Protein AF-A0A1Q6NJB2-F1 (afdb_monomer_lite)

Foldseek 3Di:
DAQLVQLVVLCVVLVHDLCQLCVQLVHHSVVNVCSNVVVDDDDPVSLVSSCRSSVWDWDADPLGGIHTAHDDPPDDDPVCPVRVVSRCVRVVVRVVVSLCVVLVQALLNLLVVLCVVVVHDLVRLCVQLVHDSVVNVCSNVVVDHDALSSLVSSCVSSVHQVCSSHGCVVVVLLVDDWDDDPQWTDSPPPPDDLPAAPVSVLVSGDPVSVVSSQVNVCVVVVFRFPDWDDDPDRHGTIGTDGPPPPDPDPVNVVVVVVVVVCVVDDPVRVVVVVVVVVVLVVDLCSDPPRPNDDDPPPDDDDDDDDDDDDDDD

Secondary structure (DSSP, 8-state):
--HHHHHHHHHHHTT--HHHHHHHHT--HHHHHHHHTTS----HHHHHHHHHHHT-EEEE-TT--EEEE----SS--GGGHHHHHHHHHHHHHHHHHHHHHHHT--HHHHHHHHHHHTT--HHHHHHHHT--HHHHHHHHTTSSPPPHHHHHHHHHHHT--HHHHS-HHHHHHHTS-EEEETTEEEES---S-TTS-HHHHHHHS-HHHHHHHHHHHHHHHTS---EEEE-SSTTPPEEEE-TT-S---HHHHHHHHHHHHHTTS-HHHHHHHHHHHHHHTTSGGGSTTSPP---------------------

pLDDT: mean 70.16, std 19.47, range [31.7, 96.75]

Radius of gyration: 33.19 Å; chains: 1; bounding box: 71×90×97 Å

Structure (mmCIF, N/CA/C/O backbone):
data_AF-A0A1Q6NJB2-F1
#
_entry.id   AF-A0A1Q6NJB2-F1
#
loop_
_atom_site.group_PDB
_atom_site.id
_atom_site.type_symbol
_atom_site.label_atom_id
_atom_site.label_alt_id
_atom_site.label_comp_id
_atom_site.label_asym_id
_atom_site.label_entity_id
_atom_site.label_seq_id
_atom_site.pdbx_PDB_ins_code
_atom_site.Cartn_x
_atom_site.Cartn_y
_atom_site.Cartn_z
_atom_site.occupancy
_atom_site.B_iso_or_equiv
_atom_site.auth_seq_id
_atom_site.auth_comp_id
_atom_site.auth_asym_id
_atom_site.auth_atom_id
_atom_site.pdbx_PDB_model_num
ATOM 1 N N . MET A 1 1 ? 5.913 2.250 -7.478 1.00 58.69 1 MET A N 1
ATOM 2 C CA . MET A 1 1 ? 5.795 1.919 -8.925 1.00 58.69 1 MET A CA 1
ATOM 3 C C . MET A 1 1 ? 4.996 0.623 -9.081 1.00 58.69 1 MET A C 1
ATOM 5 O O . MET A 1 1 ? 4.951 -0.165 -8.141 1.00 58.69 1 MET A O 1
ATOM 9 N N . SER A 1 2 ? 4.273 0.436 -10.184 1.00 82.69 2 SER A N 1
ATOM 10 C CA . SER A 1 2 ? 3.360 -0.708 -10.377 1.00 82.69 2 SER A CA 1
ATOM 11 C C . SER A 1 2 ? 3.900 -1.706 -11.410 1.00 82.69 2 SER A C 1
ATOM 13 O O . SER A 1 2 ? 4.914 -1.443 -12.056 1.00 82.69 2 SER A O 1
ATOM 15 N N . PHE A 1 3 ? 3.215 -2.837 -11.623 1.00 86.94 3 PHE A N 1
ATOM 16 C CA . PHE A 1 3 ? 3.545 -3.770 -12.710 1.00 86.94 3 PHE A CA 1
ATOM 17 C C . PHE A 1 3 ? 3.719 -3.073 -14.074 1.00 86.94 3 PHE A C 1
ATOM 19 O O . PHE A 1 3 ? 4.570 -3.465 -14.873 1.00 86.94 3 PHE A O 1
ATOM 26 N N . SER A 1 4 ? 2.959 -2.002 -14.321 1.00 90.25 4 SER A N 1
ATOM 27 C CA . SER A 1 4 ? 3.073 -1.182 -15.529 1.00 90.25 4 SER A CA 1
ATOM 28 C C . SER A 1 4 ? 4.481 -0.631 -15.755 1.00 90.25 4 SER A C 1
ATOM 30 O O . SER A 1 4 ? 4.962 -0.578 -16.888 1.00 90.25 4 SER A O 1
ATOM 32 N N . ASP A 1 5 ? 5.142 -0.228 -14.670 1.00 85.62 5 ASP A N 1
ATOM 33 C CA . ASP A 1 5 ? 6.468 0.373 -14.696 1.00 85.62 5 ASP A CA 1
ATOM 34 C C . ASP A 1 5 ? 7.532 -0.708 -14.884 1.00 85.62 5 ASP A C 1
ATOM 36 O O . ASP A 1 5 ? 8.410 -0.546 -15.730 1.00 85.62 5 ASP A O 1
ATOM 40 N N . ARG A 1 6 ? 7.380 -1.850 -14.195 1.00 91.00 6 ARG A N 1
ATOM 41 C CA . ARG A 1 6 ? 8.235 -3.040 -14.344 1.00 91.00 6 ARG A CA 1
ATOM 42 C C . ARG A 1 6 ? 8.264 -3.547 -15.784 1.00 91.00 6 ARG A C 1
ATOM 44 O O . ARG A 1 6 ? 9.332 -3.712 -16.371 1.00 91.00 6 ARG A O 1
ATOM 51 N N . LEU A 1 7 ? 7.091 -3.697 -16.403 1.00 93.12 7 LEU A N 1
ATOM 52 C CA . LEU A 1 7 ? 6.982 -4.106 -17.804 1.00 93.12 7 LEU A CA 1
ATOM 53 C C . LEU A 1 7 ? 7.645 -3.095 -18.751 1.00 93.12 7 LEU A C 1
ATOM 55 O O . LEU A 1 7 ? 8.376 -3.482 -19.663 1.00 93.12 7 LEU A O 1
ATOM 59 N N . ARG A 1 8 ? 7.421 -1.795 -18.527 1.00 91.50 8 ARG A N 1
ATOM 60 C CA . ARG A 1 8 ? 8.017 -0.731 -19.345 1.00 91.50 8 ARG A CA 1
ATOM 61 C C . ARG A 1 8 ? 9.543 -0.707 -19.220 1.00 91.50 8 ARG A C 1
ATOM 63 O O . ARG A 1 8 ? 10.221 -0.522 -20.230 1.00 91.50 8 ARG A O 1
ATOM 70 N N . GLN A 1 9 ? 10.075 -0.875 -18.010 1.00 87.50 9 GLN A N 1
ATOM 71 C CA . GLN A 1 9 ? 11.513 -0.954 -17.746 1.00 87.50 9 GLN A CA 1
ATOM 72 C C . GLN A 1 9 ? 12.128 -2.169 -18.442 1.00 87.50 9 GLN A C 1
ATOM 74 O O . GLN A 1 9 ? 13.061 -2.004 -19.224 1.00 87.50 9 GLN A O 1
ATOM 79 N N . ALA A 1 10 ? 11.552 -3.360 -18.247 1.00 90.50 10 ALA A N 1
ATOM 80 C CA . ALA A 1 10 ? 12.004 -4.588 -18.893 1.00 90.50 10 ALA A CA 1
ATOM 81 C C . ALA A 1 10 ? 12.005 -4.463 -20.426 1.00 90.50 10 ALA A C 1
ATOM 83 O O . ALA A 1 10 ? 12.988 -4.805 -21.080 1.00 90.50 10 ALA A O 1
ATOM 84 N N . ARG A 1 11 ? 10.946 -3.885 -21.011 1.00 94.94 11 ARG A N 1
ATOM 85 C CA . ARG A 1 11 ? 10.866 -3.636 -22.457 1.00 94.94 11 ARG A CA 1
ATOM 86 C C . ARG A 1 11 ? 11.973 -2.704 -22.948 1.00 94.94 11 ARG A C 1
ATOM 88 O O . ARG A 1 11 ? 12.627 -3.008 -23.943 1.00 94.94 11 ARG A O 1
ATOM 95 N N . LYS A 1 12 ? 12.163 -1.563 -22.277 1.00 91.50 12 LYS A N 1
ATOM 96 C CA . LYS A 1 12 ? 13.191 -0.580 -22.648 1.00 91.50 12 LYS A CA 1
ATOM 97 C C . LYS A 1 12 ? 14.598 -1.155 -22.513 1.00 91.50 12 LYS A C 1
ATOM 99 O O . LYS A 1 12 ? 15.424 -0.884 -23.375 1.00 91.50 12 LYS A O 1
ATOM 104 N N . ARG A 1 13 ? 14.844 -1.975 -21.487 1.00 86.88 13 ARG A N 1
ATOM 105 C CA . ARG A 1 13 ? 16.119 -2.676 -21.289 1.00 86.88 13 ARG A CA 1
ATOM 106 C C . ARG A 1 13 ? 16.451 -3.598 -22.461 1.00 86.88 13 ARG A C 1
ATOM 108 O O . ARG A 1 13 ? 17.591 -3.637 -22.896 1.00 86.88 13 ARG A O 1
ATOM 115 N N . GLN A 1 14 ? 15.445 -4.276 -23.010 1.00 88.06 14 GLN A N 1
ATOM 116 C CA . GLN A 1 14 ? 15.588 -5.124 -24.199 1.00 88.06 14 GLN A CA 1
ATOM 117 C C . GLN A 1 14 ? 15.590 -4.335 -25.522 1.00 88.06 14 GLN A C 1
ATOM 119 O O . GLN A 1 14 ? 15.572 -4.934 -26.595 1.00 88.06 14 GLN A O 1
ATOM 124 N N . GLY A 1 15 ? 15.551 -2.997 -25.473 1.00 90.75 15 GLY A N 1
ATOM 125 C CA . GLY A 1 15 ? 15.543 -2.139 -26.660 1.00 90.75 15 GLY A CA 1
ATOM 126 C C . GLY A 1 15 ? 14.277 -2.238 -27.518 1.00 90.75 15 GLY A C 1
ATOM 127 O O . GLY A 1 15 ? 14.286 -1.788 -28.657 1.00 90.75 15 GLY A O 1
ATOM 128 N N . LEU A 1 16 ? 13.188 -2.816 -27.002 1.00 92.69 16 LEU A N 1
ATOM 129 C CA . LEU A 1 16 ? 11.974 -3.067 -27.782 1.00 92.69 16 LEU A CA 1
ATOM 130 C C . LEU A 1 16 ? 11.017 -1.872 -27.755 1.00 92.69 16 LEU A C 1
ATOM 132 O O . LEU A 1 16 ? 10.797 -1.231 -26.724 1.00 92.69 16 LEU A O 1
ATOM 136 N N . THR A 1 17 ? 10.340 -1.623 -28.867 1.00 96.56 17 THR A N 1
ATOM 137 C CA . THR A 1 17 ? 9.147 -0.772 -28.942 1.00 96.56 17 THR A CA 1
ATOM 138 C C . THR A 1 17 ? 7.909 -1.511 -28.416 1.00 96.56 17 THR A C 1
ATOM 140 O O . THR A 1 17 ? 7.886 -2.737 -28.288 1.00 96.56 17 THR A O 1
ATOM 143 N N . GLN A 1 18 ? 6.840 -0.773 -28.090 1.00 95.44 18 GLN A N 1
ATOM 144 C CA . GLN A 1 18 ? 5.565 -1.388 -27.679 1.00 95.44 18 GLN A CA 1
ATOM 145 C C . GLN A 1 18 ? 4.972 -2.265 -28.791 1.00 95.44 18 GLN A C 1
ATOM 147 O O . GLN A 1 18 ? 4.321 -3.270 -28.507 1.00 95.44 18 GLN A O 1
ATOM 152 N N . GLU A 1 19 ? 5.214 -1.894 -30.051 1.00 95.25 19 GLU A N 1
ATOM 153 C CA . GLU A 1 19 ? 4.779 -2.665 -31.209 1.00 95.25 19 GLU A CA 1
ATOM 154 C C . GLU A 1 19 ? 5.525 -3.992 -31.331 1.00 95.25 19 GLU A C 1
ATOM 156 O O . GLU A 1 19 ? 4.898 -5.040 -31.485 1.00 95.25 19 GLU A O 1
ATOM 161 N N . GLU A 1 20 ? 6.848 -3.964 -31.199 1.00 94.38 20 GLU A N 1
ATOM 162 C CA . GLU A 1 20 ? 7.678 -5.168 -31.253 1.00 94.38 20 GLU A CA 1
ATOM 163 C C . GLU A 1 20 ? 7.381 -6.118 -30.095 1.00 94.38 20 GLU A C 1
ATOM 165 O O . GLU A 1 20 ? 7.267 -7.323 -30.316 1.00 94.38 20 GLU A O 1
ATOM 170 N N . LEU A 1 21 ? 7.188 -5.596 -28.878 1.00 95.75 21 LEU A N 1
ATOM 171 C CA . LEU A 1 21 ? 6.783 -6.422 -27.740 1.00 95.75 21 LEU A CA 1
ATOM 172 C C . LEU A 1 21 ? 5.408 -7.062 -27.975 1.00 95.75 21 LEU A C 1
ATOM 174 O O . LEU A 1 21 ? 5.224 -8.242 -27.672 1.00 95.75 21 LEU A O 1
ATOM 178 N N . GLY A 1 22 ? 4.455 -6.318 -28.544 1.00 96.12 22 GLY A N 1
ATOM 179 C CA . GLY A 1 22 ? 3.147 -6.852 -28.927 1.00 96.12 22 GLY A CA 1
ATOM 180 C C . GLY A 1 22 ? 3.284 -8.012 -29.913 1.00 96.12 22 GLY A C 1
ATOM 181 O O . GLY A 1 22 ? 2.838 -9.123 -29.627 1.00 96.12 22 GLY A O 1
ATOM 182 N N . LYS A 1 23 ? 4.005 -7.794 -31.020 1.00 95.19 23 LYS A N 1
ATOM 183 C CA . LYS A 1 23 ? 4.268 -8.826 -32.037 1.00 95.19 23 LYS A CA 1
ATOM 184 C C . LYS A 1 23 ? 4.932 -10.071 -31.436 1.00 95.19 23 LYS A C 1
ATOM 186 O O . LYS A 1 23 ? 4.445 -11.174 -31.662 1.00 95.19 23 LYS A O 1
ATOM 191 N N . LYS A 1 24 ? 5.988 -9.907 -30.628 1.00 94.38 24 LYS A N 1
ATOM 192 C CA . LYS A 1 24 ? 6.723 -11.025 -30.004 1.00 94.38 24 LYS A CA 1
ATOM 193 C C . LYS A 1 24 ? 5.901 -11.802 -28.970 1.00 94.38 24 LYS A C 1
ATOM 195 O O . LYS A 1 24 ? 6.070 -13.008 -28.848 1.00 94.38 24 LYS A O 1
ATOM 200 N N . SER A 1 25 ? 5.016 -11.133 -28.232 1.00 94.00 25 SER A N 1
ATOM 201 C CA . SER A 1 25 ? 4.171 -11.769 -27.205 1.00 94.00 25 SER A CA 1
ATOM 202 C C . SER A 1 25 ? 2.841 -12.315 -27.742 1.00 94.00 25 SER A C 1
ATOM 204 O O . SER A 1 25 ? 2.084 -12.940 -26.993 1.00 94.00 25 SER A O 1
ATOM 206 N N . GLY A 1 26 ? 2.533 -12.089 -29.026 1.00 93.12 26 GLY A N 1
ATOM 207 C CA . GLY A 1 26 ? 1.239 -12.428 -29.622 1.00 93.12 26 GLY A CA 1
ATOM 208 C C . GLY A 1 26 ? 0.088 -11.566 -29.088 1.00 93.12 26 GLY A C 1
ATOM 209 O O . GLY A 1 26 ? -1.048 -12.031 -29.005 1.00 93.12 26 GLY A O 1
ATOM 210 N N . LEU A 1 27 ? 0.381 -10.329 -28.676 1.00 93.62 27 LEU A N 1
ATOM 211 C CA . LEU A 1 27 ? -0.573 -9.360 -28.136 1.00 93.62 27 LEU A CA 1
ATOM 212 C C . LEU A 1 27 ? -0.671 -8.128 -29.042 1.00 93.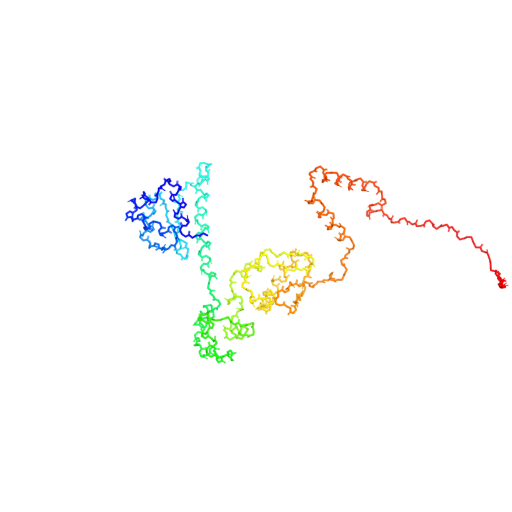62 27 LEU A C 1
ATOM 214 O O . LEU A 1 27 ? 0.265 -7.769 -29.752 1.00 93.62 27 LEU A O 1
ATOM 218 N N . SER A 1 28 ? -1.805 -7.426 -28.995 1.00 95.81 28 SER A N 1
ATOM 219 C CA . SER A 1 28 ? -1.923 -6.157 -29.719 1.00 95.81 28 SER A CA 1
ATOM 220 C C . SER A 1 28 ? -1.056 -5.067 -29.075 1.00 95.81 28 SER A C 1
ATOM 222 O O . SER A 1 28 ? -0.873 -5.036 -27.854 1.00 95.81 28 SER A O 1
ATOM 224 N N . THR A 1 29 ? -0.574 -4.122 -29.881 1.00 95.50 29 THR A N 1
ATOM 225 C CA . THR A 1 29 ? 0.157 -2.933 -29.407 1.00 95.50 29 THR A CA 1
ATOM 226 C C . THR A 1 29 ? -0.661 -2.140 -28.382 1.00 95.50 29 THR A C 1
ATOM 228 O O . THR A 1 29 ? -0.148 -1.722 -27.344 1.00 95.50 29 THR A O 1
ATOM 231 N N . TYR A 1 30 ? -1.969 -2.030 -28.624 1.00 94.06 30 TYR A N 1
ATOM 232 C CA . TYR A 1 30 ? -2.937 -1.411 -27.724 1.00 94.06 30 TYR A CA 1
ATOM 233 C C . TYR A 1 30 ? -3.011 -2.126 -26.365 1.00 94.06 30 TYR A C 1
ATOM 235 O O . TYR A 1 30 ? -3.072 -1.487 -25.314 1.00 94.06 30 TYR A O 1
ATOM 243 N N . THR A 1 31 ? -2.951 -3.459 -26.357 1.00 93.88 31 THR A N 1
ATOM 244 C CA . THR A 1 31 ? -2.911 -4.258 -25.125 1.00 93.88 31 THR A CA 1
ATOM 245 C C . THR A 1 31 ? -1.652 -3.957 -24.308 1.00 93.88 31 THR A C 1
ATOM 247 O O . THR A 1 31 ? -1.765 -3.711 -23.107 1.00 93.88 31 THR A O 1
ATOM 250 N N . ILE A 1 32 ? -0.479 -3.909 -24.952 1.00 96.44 32 ILE A N 1
ATOM 251 C CA . ILE A 1 32 ? 0.794 -3.551 -24.300 1.00 96.44 32 ILE A CA 1
ATOM 252 C C . ILE A 1 32 ? 0.725 -2.149 -23.689 1.00 96.44 32 ILE A C 1
ATOM 254 O O . ILE A 1 32 ? 1.079 -1.966 -22.526 1.00 96.44 32 ILE A O 1
ATOM 258 N N . GLN A 1 33 ? 0.191 -1.173 -24.426 1.00 92.81 33 GLN A N 1
ATOM 259 C CA . GLN A 1 33 ? -0.013 0.187 -23.921 1.00 92.81 33 GLN A CA 1
ATOM 260 C C . GLN A 1 33 ? -0.878 0.210 -22.664 1.00 92.81 33 GLN A C 1
ATOM 262 O O . GLN A 1 33 ? -0.510 0.833 -21.672 1.00 92.81 33 GLN A O 1
ATOM 267 N N . ARG A 1 34 ? -2.012 -0.501 -22.660 1.00 94.75 34 ARG A N 1
ATOM 268 C CA . ARG A 1 34 ? -2.887 -0.536 -21.480 1.00 94.75 34 ARG A CA 1
ATOM 269 C C . ARG A 1 34 ? -2.215 -1.169 -20.264 1.00 94.75 34 ARG A C 1
ATOM 271 O O . ARG A 1 34 ? -2.468 -0.696 -19.157 1.00 94.75 34 ARG A O 1
ATOM 278 N N . TYR A 1 35 ? -1.363 -2.178 -20.455 1.00 93.88 35 TYR A N 1
ATOM 279 C CA . TYR A 1 35 ? -0.533 -2.718 -19.376 1.00 93.88 35 TYR A CA 1
ATOM 280 C C . TYR A 1 35 ? 0.471 -1.677 -18.868 1.00 93.88 35 TYR A C 1
ATOM 282 O O . TYR A 1 35 ? 0.518 -1.411 -17.672 1.00 93.88 35 TYR A O 1
ATOM 290 N N . GLU A 1 36 ? 1.210 -1.014 -19.760 1.00 90.88 36 GLU A N 1
ATOM 291 C CA . GLU A 1 36 ? 2.192 0.016 -19.385 1.00 90.88 36 GLU A CA 1
ATOM 292 C C . GLU A 1 36 ? 1.571 1.297 -18.815 1.00 90.88 36 GLU A C 1
ATOM 294 O O . GLU A 1 36 ? 2.272 2.067 -18.164 1.00 90.88 36 GLU A O 1
ATOM 299 N N . TYR A 1 37 ? 0.281 1.548 -19.034 1.00 89.12 37 TYR A N 1
ATOM 300 C CA . TYR A 1 37 ? -0.469 2.631 -18.387 1.00 89.12 37 TYR A CA 1
ATOM 301 C C . TYR A 1 37 ? -1.158 2.201 -17.084 1.00 89.12 37 TYR A C 1
ATOM 303 O O . TYR A 1 37 ? -1.853 3.014 -16.474 1.00 89.12 37 TYR A O 1
ATOM 311 N N . GLY A 1 38 ? -1.032 0.933 -16.677 1.00 86.00 38 GLY A N 1
ATOM 312 C CA . GLY A 1 38 ? -1.697 0.398 -15.484 1.00 86.00 38 GLY A CA 1
ATOM 313 C C . GLY A 1 38 ? -3.226 0.345 -15.602 1.00 86.00 38 GLY A C 1
ATOM 314 O O . GLY A 1 38 ? -3.930 0.315 -14.599 1.00 86.00 38 GLY A O 1
ATOM 315 N N . LYS A 1 39 ? -3.769 0.370 -16.828 1.00 86.38 39 LYS A N 1
ATOM 316 C CA . LYS A 1 39 ? -5.218 0.279 -17.102 1.00 86.38 39 LYS A CA 1
ATOM 317 C C . LYS A 1 39 ? -5.708 -1.164 -17.222 1.00 86.38 39 LYS A C 1
ATOM 319 O O . LYS A 1 39 ? -6.910 -1.392 -17.343 1.00 86.38 39 LYS A O 1
ATOM 324 N N . LEU A 1 40 ? -4.791 -2.126 -17.249 1.00 86.25 40 LEU A N 1
ATOM 325 C CA . LEU A 1 40 ? -5.073 -3.549 -17.361 1.00 86.25 40 LEU A CA 1
ATOM 326 C C . LEU A 1 40 ? -4.054 -4.327 -16.521 1.00 86.25 40 LEU A C 1
ATOM 328 O O . LEU A 1 40 ? -2.895 -3.926 -16.467 1.00 86.25 40 LEU A O 1
ATOM 332 N N . ASN A 1 41 ? -4.474 -5.450 -15.933 1.00 85.25 41 ASN A N 1
ATOM 333 C CA . ASN A 1 41 ? -3.595 -6.381 -15.219 1.00 85.25 41 ASN A CA 1
ATOM 334 C C . ASN A 1 41 ? -3.536 -7.720 -15.975 1.00 85.25 41 ASN A C 1
ATOM 336 O O . ASN A 1 41 ? -4.590 -8.239 -16.363 1.00 85.25 41 ASN A O 1
ATOM 340 N N . PRO A 1 42 ? -2.342 -8.263 -16.270 1.00 89.50 42 PRO A N 1
ATOM 341 C CA . PRO A 1 42 ? -2.217 -9.503 -17.032 1.00 89.50 42 PRO A CA 1
ATOM 342 C C . PRO A 1 42 ? -2.554 -10.731 -16.182 1.00 89.50 42 PRO A C 1
ATOM 344 O O . PRO A 1 42 ? -2.329 -10.758 -14.975 1.00 89.50 42 PRO A O 1
ATOM 347 N N . LYS A 1 43 ? -3.056 -11.785 -16.834 1.00 91.00 43 LYS A N 1
ATOM 348 C CA . LYS A 1 43 ? -3.179 -13.117 -16.219 1.00 91.00 43 LYS A CA 1
ATOM 349 C C . LYS A 1 43 ? -1.816 -13.814 -16.196 1.00 91.00 43 LYS A C 1
ATOM 351 O O . LYS A 1 43 ? -0.928 -13.436 -16.957 1.00 91.00 43 LYS A O 1
ATOM 356 N N . LYS A 1 44 ? -1.676 -14.875 -15.392 1.00 90.38 44 LYS A N 1
ATOM 357 C CA . LYS A 1 44 ? -0.426 -15.652 -15.279 1.00 90.38 44 LYS A CA 1
ATOM 358 C C . LYS A 1 44 ? 0.122 -16.100 -16.641 1.00 90.38 44 LYS A C 1
ATOM 360 O O . LYS A 1 44 ? 1.269 -15.807 -16.956 1.00 90.38 44 LYS A O 1
ATOM 365 N N . ASP A 1 45 ? -0.730 -16.662 -17.497 1.00 92.38 45 ASP A N 1
ATOM 366 C CA . ASP A 1 45 ? -0.335 -17.096 -18.847 1.00 92.38 45 ASP A CA 1
ATOM 367 C C . ASP A 1 45 ? 0.145 -15.933 -19.727 1.00 92.38 45 ASP A C 1
ATOM 369 O O . ASP A 1 45 ? 1.027 -16.085 -20.568 1.00 92.38 45 ASP A O 1
ATOM 373 N N . THR A 1 46 ? -0.428 -14.742 -19.540 1.00 93.56 46 THR A N 1
ATOM 374 C CA . THR A 1 46 ? -0.007 -13.535 -20.258 1.00 93.56 46 THR A CA 1
ATOM 375 C C . THR A 1 46 ? 1.352 -13.045 -19.767 1.00 93.56 46 THR A C 1
ATOM 377 O O . THR A 1 46 ? 2.165 -12.631 -20.587 1.00 93.56 46 THR A O 1
ATOM 380 N N . VAL A 1 47 ? 1.625 -13.122 -18.460 1.00 93.56 47 VAL A N 1
ATOM 381 C CA . VAL A 1 47 ? 2.947 -12.795 -17.898 1.00 93.56 47 VAL A CA 1
ATOM 382 C C . VAL A 1 47 ? 4.013 -13.725 -18.475 1.00 93.56 47 VAL A C 1
ATOM 384 O O . VAL A 1 47 ? 5.054 -13.235 -18.900 1.00 93.56 47 VAL A O 1
ATOM 387 N N . ALA A 1 48 ? 3.723 -15.025 -18.594 1.00 92.25 48 ALA A N 1
ATOM 388 C CA . ALA A 1 48 ? 4.631 -15.982 -19.225 1.00 92.25 48 ALA A CA 1
ATOM 389 C C . ALA A 1 48 ? 4.947 -15.597 -20.682 1.00 92.25 48 ALA A C 1
ATOM 391 O O . ALA A 1 48 ? 6.112 -15.507 -21.056 1.00 92.25 48 ALA A O 1
ATOM 392 N N . LYS A 1 49 ? 3.926 -15.259 -21.489 1.00 94.81 49 LYS A N 1
ATOM 393 C CA . LYS A 1 49 ? 4.121 -14.788 -22.877 1.00 94.81 49 LYS A CA 1
ATOM 394 C C . LYS A 1 49 ? 4.976 -13.522 -22.962 1.00 94.81 49 LYS A C 1
ATOM 396 O O . LYS A 1 49 ? 5.798 -13.396 -23.867 1.00 94.81 49 LYS A O 1
ATOM 401 N N . LEU A 1 50 ? 4.779 -12.580 -22.037 1.00 94.62 50 LEU A N 1
ATOM 402 C CA . LEU A 1 50 ? 5.581 -11.358 -21.956 1.00 94.62 50 LEU A CA 1
ATOM 403 C C . LEU A 1 50 ? 7.034 -11.673 -21.584 1.00 94.62 50 LEU A C 1
ATOM 405 O O . LEU A 1 50 ? 7.937 -11.148 -22.225 1.00 94.62 50 LEU A O 1
ATOM 409 N N . ALA A 1 51 ? 7.263 -12.557 -20.612 1.00 93.31 51 ALA A N 1
ATOM 410 C CA . ALA A 1 51 ? 8.600 -12.976 -20.197 1.00 93.31 51 ALA A CA 1
ATOM 411 C C . ALA A 1 51 ? 9.364 -13.661 -21.342 1.00 93.31 51 ALA A C 1
ATOM 413 O O . ALA A 1 51 ? 10.499 -13.288 -21.634 1.00 93.31 51 ALA A O 1
ATOM 414 N N . THR A 1 52 ? 8.705 -14.572 -22.071 1.00 93.19 52 THR A N 1
ATOM 415 C CA . THR A 1 52 ? 9.275 -15.210 -23.268 1.00 93.19 52 THR A CA 1
ATOM 416 C C . THR A 1 52 ? 9.618 -14.181 -24.347 1.00 93.19 52 THR A C 1
ATOM 418 O O . THR A 1 52 ? 10.709 -14.219 -24.907 1.00 93.19 52 THR A O 1
ATOM 421 N N . ALA A 1 53 ? 8.729 -13.219 -24.614 1.00 93.44 53 ALA A N 1
ATOM 422 C CA . ALA A 1 53 ? 8.966 -12.164 -25.603 1.00 93.44 53 ALA A CA 1
ATOM 423 C C . ALA A 1 53 ? 10.118 -11.212 -25.227 1.00 93.44 53 ALA A C 1
ATOM 425 O O . ALA A 1 53 ? 10.774 -10.660 -26.113 1.00 93.44 53 ALA A O 1
ATOM 426 N N . LEU A 1 54 ? 10.344 -11.018 -23.925 1.00 90.94 54 LEU A N 1
ATOM 427 C CA . LEU A 1 54 ? 11.421 -10.204 -23.360 1.00 90.94 54 LEU A CA 1
ATOM 428 C C . LEU A 1 54 ? 12.735 -10.977 -23.190 1.00 90.94 54 LEU A C 1
ATOM 430 O O . LEU A 1 54 ? 13.744 -10.354 -22.881 1.00 90.94 54 LEU A O 1
ATOM 434 N N . ASN A 1 55 ? 12.731 -12.300 -23.384 1.00 89.38 55 ASN A N 1
ATOM 435 C CA . ASN A 1 55 ? 13.850 -13.184 -23.056 1.00 89.38 55 ASN A CA 1
ATOM 436 C C . ASN A 1 55 ? 14.330 -13.014 -21.599 1.00 89.38 55 ASN A C 1
ATOM 438 O O . ASN A 1 55 ? 15.521 -12.880 -21.326 1.00 89.38 55 ASN A O 1
ATOM 442 N N . LEU A 1 56 ? 13.379 -12.965 -20.664 1.00 89.44 56 LEU A N 1
ATOM 443 C CA . LEU A 1 56 ? 13.630 -12.823 -19.230 1.00 89.44 56 LEU A CA 1
ATOM 444 C C . LEU A 1 56 ? 12.997 -13.981 -18.459 1.00 89.44 56 LEU A C 1
ATOM 446 O O . LEU A 1 56 ? 11.966 -14.524 -18.860 1.00 89.44 56 LEU A O 1
ATOM 450 N N . GLY A 1 57 ? 13.589 -14.312 -17.313 1.00 86.00 57 GLY A N 1
ATOM 451 C CA . GLY A 1 57 ? 12.899 -15.065 -16.275 1.00 86.00 57 GLY A CA 1
ATOM 452 C C . GLY A 1 57 ? 11.778 -14.225 -15.660 1.00 86.00 57 GLY A C 1
ATOM 453 O O . GLY A 1 57 ? 11.761 -12.994 -15.766 1.00 86.00 57 GLY A O 1
ATOM 454 N N . TYR A 1 58 ? 10.818 -14.884 -15.022 1.00 90.44 58 TYR A N 1
ATOM 455 C CA . TYR A 1 58 ? 9.767 -14.211 -14.270 1.00 90.44 58 TYR A CA 1
ATOM 456 C C . TYR A 1 58 ? 9.403 -15.014 -13.031 1.00 90.44 58 TYR A C 1
ATOM 458 O O . TYR A 1 58 ? 9.494 -16.240 -13.030 1.00 90.44 58 TYR A O 1
ATOM 466 N N . ASP A 1 59 ? 8.977 -14.312 -11.991 1.00 85.38 59 ASP A N 1
ATOM 467 C CA . ASP A 1 59 ? 8.458 -14.920 -10.771 1.00 85.38 59 ASP A CA 1
ATOM 468 C C . ASP A 1 59 ? 7.409 -13.994 -10.135 1.00 85.38 59 ASP A C 1
ATOM 470 O O . ASP A 1 59 ? 7.099 -12.914 -10.655 1.00 85.38 59 ASP A O 1
ATOM 474 N N . TYR A 1 60 ? 6.824 -14.435 -9.027 1.00 81.75 60 TYR A N 1
ATOM 475 C CA . TYR A 1 60 ? 5.803 -13.724 -8.282 1.00 81.75 60 TYR A CA 1
ATOM 476 C C . TYR A 1 60 ? 6.239 -13.523 -6.840 1.00 81.75 60 TYR A C 1
ATOM 478 O O . TYR A 1 60 ? 6.789 -14.409 -6.189 1.00 81.75 60 TYR A O 1
ATOM 486 N N . THR A 1 61 ? 5.912 -12.361 -6.287 1.00 75.06 61 THR A N 1
ATOM 487 C CA . THR A 1 61 ? 6.008 -12.171 -4.841 1.00 75.06 61 THR A CA 1
ATOM 488 C C . THR A 1 61 ? 5.023 -13.095 -4.116 1.00 75.06 61 THR A C 1
ATOM 490 O O . THR A 1 61 ? 4.064 -13.611 -4.696 1.00 75.06 61 THR A O 1
ATOM 493 N N . LYS A 1 62 ? 5.182 -13.232 -2.794 1.00 71.31 62 LYS A N 1
ATOM 494 C CA . LYS A 1 62 ? 4.233 -13.976 -1.944 1.00 71.31 62 LYS A CA 1
ATOM 495 C C . LYS A 1 62 ? 2.786 -13.469 -2.047 1.00 71.31 62 LYS A C 1
ATOM 497 O O . LYS A 1 62 ? 1.863 -14.227 -1.773 1.00 71.31 62 LYS A O 1
ATOM 502 N N . SER A 1 63 ? 2.585 -12.210 -2.439 1.00 66.75 63 SER A N 1
ATOM 503 C CA . SER A 1 63 ? 1.262 -11.611 -2.653 1.00 66.75 63 SER A CA 1
ATOM 504 C C . SER A 1 63 ? 0.727 -11.786 -4.081 1.00 66.75 63 SER A C 1
ATOM 506 O O . SER A 1 63 ? -0.391 -11.363 -4.359 1.00 66.75 63 SER A O 1
ATOM 508 N N . GLY A 1 64 ? 1.502 -12.387 -4.989 1.00 78.75 64 GLY A N 1
ATOM 509 C CA . GLY A 1 64 ? 1.107 -12.641 -6.374 1.00 78.75 64 GLY A CA 1
ATOM 510 C C . GLY A 1 64 ? 1.462 -11.538 -7.374 1.00 78.75 64 GLY A C 1
ATOM 511 O O . GLY A 1 64 ? 0.970 -11.586 -8.500 1.00 78.75 64 GLY A O 1
ATOM 512 N N . GLU A 1 65 ? 2.310 -10.570 -7.012 1.00 80.81 65 GLU A N 1
ATOM 513 C CA . GLU A 1 65 ? 2.765 -9.520 -7.932 1.00 80.81 65 GLU A CA 1
ATOM 514 C C . GLU A 1 65 ? 3.887 -10.043 -8.846 1.00 80.81 65 GLU A C 1
ATOM 516 O O . GLU A 1 65 ? 4.924 -10.471 -8.335 1.0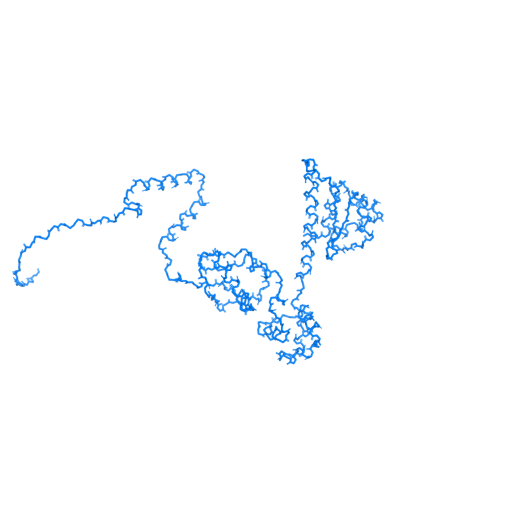0 80.81 65 GLU A O 1
ATOM 521 N N . PRO A 1 66 ? 3.728 -10.003 -10.182 1.00 87.69 66 PRO A N 1
ATOM 522 C CA . PRO A 1 66 ? 4.750 -10.489 -11.105 1.00 87.69 66 PRO A CA 1
ATOM 523 C C . PRO A 1 66 ? 5.923 -9.518 -11.247 1.00 87.69 66 PRO A C 1
ATOM 525 O O . PRO A 1 66 ? 5.727 -8.297 -11.322 1.00 87.69 66 PRO A O 1
ATOM 528 N N . TYR A 1 67 ? 7.129 -10.062 -11.383 1.00 84.62 67 TYR A N 1
ATOM 529 C CA . TYR A 1 67 ? 8.342 -9.332 -11.747 1.00 84.62 67 TYR A CA 1
ATOM 530 C C . TYR A 1 67 ? 9.213 -10.148 -12.710 1.00 84.62 67 TYR A C 1
ATOM 532 O O . TYR A 1 67 ? 9.072 -11.366 -12.808 1.00 84.62 67 TYR A O 1
ATOM 540 N N . PHE A 1 68 ? 10.086 -9.460 -13.446 1.00 86.56 68 PHE A N 1
ATOM 541 C CA . PHE A 1 68 ? 11.007 -10.070 -14.407 1.00 86.56 68 PHE A CA 1
ATOM 542 C C . PHE A 1 68 ? 12.427 -10.078 -13.844 1.00 86.56 68 PHE A C 1
ATOM 544 O O . PHE A 1 68 ? 12.777 -9.194 -13.065 1.00 86.56 68 PHE A O 1
ATOM 551 N N . TYR A 1 69 ? 13.248 -11.039 -14.252 1.00 80.94 69 TYR A N 1
ATOM 552 C CA . TYR A 1 69 ? 14.657 -11.094 -13.872 1.00 80.94 69 TYR A CA 1
ATOM 553 C C . TYR A 1 69 ? 15.528 -11.634 -15.011 1.00 80.94 69 TYR A C 1
ATOM 555 O O . TYR A 1 69 ? 15.087 -12.428 -15.842 1.00 80.94 69 TYR A O 1
ATOM 563 N N . THR A 1 70 ? 16.778 -11.191 -15.058 1.00 79.00 70 THR A N 1
ATOM 564 C CA . THR A 1 70 ? 17.842 -11.787 -15.873 1.00 79.00 70 THR A CA 1
ATOM 565 C C . THR A 1 70 ? 18.563 -12.846 -15.050 1.00 79.00 70 THR A C 1
ATOM 567 O O . THR A 1 70 ? 18.853 -12.605 -13.880 1.00 79.00 70 THR A O 1
ATOM 570 N N . PHE A 1 71 ? 18.864 -14.007 -15.634 1.00 65.56 71 PHE A N 1
ATOM 571 C CA . PHE A 1 71 ? 19.759 -14.967 -14.986 1.00 65.56 71 PHE A CA 1
ATOM 572 C C . PHE A 1 71 ? 21.156 -14.349 -14.906 1.00 65.56 71 PHE A C 1
ATOM 574 O O . PHE A 1 71 ? 21.666 -13.854 -15.909 1.00 65.56 71 PHE A O 1
ATOM 581 N N . VAL A 1 72 ? 21.726 -14.340 -13.707 1.00 55.66 72 VAL A N 1
ATOM 582 C CA . VAL A 1 72 ? 23.084 -13.870 -13.435 1.00 55.66 72 VAL A CA 1
ATOM 583 C C . VAL A 1 72 ? 23.818 -15.062 -12.839 1.00 55.66 72 VAL A C 1
ATOM 585 O O . VAL A 1 72 ? 23.284 -15.699 -11.925 1.00 55.66 72 VAL A O 1
ATOM 588 N N . ASP A 1 73 ? 24.982 -15.414 -13.379 1.00 48.88 73 ASP A N 1
ATOM 589 C CA . ASP A 1 73 ? 25.811 -16.460 -12.779 1.00 48.88 73 ASP A CA 1
ATOM 590 C C . ASP A 1 73 ? 26.253 -16.012 -11.379 1.00 48.88 73 ASP A C 1
ATOM 592 O O . ASP A 1 73 ? 26.496 -14.835 -11.136 1.00 48.88 73 ASP A O 1
ATOM 596 N N . THR A 1 74 ? 26.375 -16.944 -10.431 1.00 52.94 74 THR A N 1
ATOM 597 C CA . THR A 1 74 ? 26.666 -16.655 -9.010 1.00 52.94 74 THR A CA 1
ATOM 598 C C . THR A 1 74 ? 28.068 -16.089 -8.743 1.00 52.94 74 THR A C 1
ATOM 600 O O . THR A 1 74 ? 28.485 -16.009 -7.589 1.00 52.94 74 THR A O 1
ATOM 603 N N . VAL A 1 75 ? 28.828 -15.757 -9.788 1.00 49.38 75 VAL A N 1
ATOM 604 C CA . VAL A 1 75 ? 30.166 -15.175 -9.690 1.00 49.38 75 VAL A CA 1
ATOM 605 C C . VAL A 1 75 ? 30.036 -13.669 -9.929 1.00 49.38 75 VAL A C 1
ATOM 607 O O . VAL A 1 75 ? 29.755 -13.277 -11.062 1.00 49.38 75 VAL A O 1
ATOM 610 N N . PRO A 1 76 ? 30.248 -12.821 -8.906 1.00 50.62 76 PRO A N 1
ATOM 611 C CA . PRO A 1 76 ? 30.212 -11.375 -9.077 1.00 50.62 76 PRO A CA 1
ATOM 612 C C . PRO A 1 76 ? 31.286 -10.955 -10.089 1.00 50.62 76 PRO A C 1
ATOM 614 O O . PRO A 1 76 ? 32.482 -11.089 -9.826 1.00 50.62 76 PRO A O 1
ATOM 617 N N . SER A 1 77 ? 30.858 -10.482 -11.258 1.00 53.09 77 SER A N 1
ATOM 618 C CA . SER A 1 77 ? 31.703 -9.832 -12.265 1.00 53.09 77 SER A CA 1
ATOM 619 C C . SER A 1 77 ? 31.180 -8.407 -12.444 1.00 53.09 77 SER A C 1
ATOM 621 O O . SER A 1 77 ? 29.960 -8.235 -12.467 1.00 53.09 77 SER A O 1
ATOM 623 N N . PRO A 1 78 ? 32.046 -7.394 -12.629 1.00 58.44 78 PRO A N 1
ATOM 624 C CA . PRO A 1 78 ? 31.626 -6.035 -12.992 1.00 58.44 78 PRO A CA 1
ATOM 625 C C . PRO A 1 78 ? 30.711 -5.990 -14.227 1.00 58.44 78 PRO A C 1
ATOM 627 O O . PRO A 1 78 ? 29.910 -5.079 -14.393 1.00 58.44 78 PRO A O 1
ATOM 630 N N . GLU A 1 79 ? 30.791 -7.010 -15.084 1.00 55.16 79 GLU A N 1
ATOM 631 C CA . GLU A 1 79 ? 29.927 -7.200 -16.254 1.00 55.16 79 GLU A CA 1
ATOM 632 C C . GLU A 1 79 ? 28.453 -7.476 -15.889 1.00 55.16 79 GLU A C 1
ATOM 634 O O . GLU A 1 79 ? 27.573 -7.357 -16.742 1.00 55.16 79 GLU A O 1
ATOM 639 N N . TYR A 1 80 ? 28.172 -7.833 -14.632 1.00 59.84 80 TYR A N 1
ATOM 640 C CA . TYR A 1 80 ? 26.851 -8.218 -14.136 1.00 59.84 80 TYR A CA 1
ATOM 641 C C . TYR A 1 80 ? 26.212 -7.213 -13.169 1.00 59.84 80 TYR A C 1
ATOM 643 O O . TYR A 1 80 ? 25.047 -7.406 -12.815 1.00 59.84 80 TYR A O 1
ATOM 651 N N . GLU A 1 81 ? 26.901 -6.132 -12.790 1.00 62.12 81 GLU A N 1
ATOM 652 C CA . GLU A 1 81 ? 26.361 -5.108 -11.877 1.00 62.12 81 GLU A CA 1
ATOM 653 C C . GLU A 1 81 ? 25.022 -4.544 -12.395 1.00 62.12 81 GLU A C 1
ATOM 655 O O . GLU A 1 81 ? 24.018 -4.555 -11.684 1.00 62.12 81 GLU A O 1
ATOM 660 N N . ASP A 1 82 ? 24.943 -4.223 -13.692 1.00 69.81 82 ASP A N 1
ATOM 661 C CA . ASP A 1 82 ? 23.715 -3.739 -14.343 1.00 69.81 82 ASP A CA 1
ATOM 662 C C . ASP A 1 82 ? 22.554 -4.758 -14.307 1.00 69.81 82 ASP A C 1
ATOM 664 O O . ASP A 1 82 ? 21.370 -4.403 -14.368 1.00 69.81 82 ASP A O 1
ATOM 668 N N . ALA A 1 83 ? 22.864 -6.059 -14.282 1.00 71.62 83 ALA A N 1
ATOM 669 C CA . ALA A 1 83 ? 21.872 -7.130 -14.214 1.00 71.62 83 ALA A CA 1
ATOM 670 C C . ALA A 1 83 ? 21.376 -7.376 -12.794 1.00 71.62 83 ALA A C 1
ATOM 672 O O . ALA A 1 83 ? 20.172 -7.587 -12.609 1.00 71.62 83 ALA A O 1
ATOM 673 N N . GLU A 1 84 ? 22.266 -7.299 -11.811 1.00 66.56 84 GLU A N 1
ATOM 674 C CA . GLU A 1 84 ? 21.906 -7.358 -10.400 1.00 66.56 84 GLU A CA 1
ATOM 675 C C . GLU A 1 84 ? 21.043 -6.161 -9.997 1.00 66.56 84 GLU A C 1
ATOM 677 O O . GLU A 1 84 ? 19.968 -6.368 -9.431 1.00 66.56 84 GLU A O 1
ATOM 682 N N . ASP A 1 85 ? 21.430 -4.941 -10.374 1.00 75.06 85 ASP A N 1
ATOM 683 C CA . ASP A 1 85 ? 20.679 -3.719 -10.071 1.00 75.06 85 ASP A CA 1
ATOM 684 C C . ASP A 1 85 ? 19.260 -3.768 -10.642 1.00 75.06 85 ASP A C 1
ATOM 686 O O . ASP A 1 85 ? 18.278 -3.499 -9.942 1.00 75.06 85 ASP A O 1
ATOM 690 N N . PHE A 1 86 ? 19.121 -4.202 -11.897 1.00 77.81 86 PHE A N 1
ATOM 691 C CA . PHE A 1 86 ? 17.808 -4.400 -12.502 1.00 77.81 86 PHE A CA 1
ATOM 692 C C . PHE A 1 86 ? 16.982 -5.441 -11.742 1.00 77.81 86 PHE A C 1
ATOM 694 O O . PHE A 1 86 ? 15.817 -5.187 -11.434 1.00 77.81 86 PHE A O 1
ATOM 701 N N . ASN A 1 87 ? 17.556 -6.608 -11.433 1.00 76.31 87 ASN A N 1
ATOM 702 C CA . ASN A 1 87 ? 16.849 -7.670 -10.717 1.00 76.31 87 ASN A CA 1
ATOM 703 C C . ASN A 1 87 ? 16.375 -7.190 -9.339 1.00 76.31 87 ASN A C 1
ATOM 705 O O . ASN A 1 87 ? 15.220 -7.416 -8.961 1.00 76.31 87 ASN A O 1
ATOM 709 N N . GLN A 1 88 ? 17.245 -6.489 -8.611 1.00 72.31 88 GLN A N 1
ATOM 710 C CA . GLN A 1 88 ? 16.930 -5.907 -7.313 1.00 72.31 88 GLN A CA 1
ATOM 711 C C . GLN A 1 88 ? 15.833 -4.845 -7.425 1.00 72.31 88 GLN A C 1
ATOM 713 O O . GLN A 1 88 ? 14.909 -4.834 -6.608 1.00 72.31 88 GLN A O 1
ATOM 718 N N . GLU A 1 89 ? 15.868 -3.986 -8.447 1.00 76.69 89 GLU A N 1
ATOM 719 C CA . GLU A 1 89 ? 14.837 -2.973 -8.675 1.00 76.69 89 GLU A CA 1
ATOM 720 C C . GLU A 1 89 ? 13.473 -3.607 -8.991 1.00 76.69 89 GLU A C 1
ATOM 722 O O . GLU A 1 89 ? 12.464 -3.225 -8.386 1.00 76.69 89 GLU A O 1
ATOM 727 N N . GLN A 1 90 ? 13.438 -4.612 -9.876 1.00 82.94 90 GLN A N 1
ATOM 728 C CA . GLN A 1 90 ? 12.216 -5.346 -10.223 1.00 82.94 90 GLN A CA 1
ATOM 729 C C . GLN A 1 90 ? 11.582 -5.996 -8.986 1.00 82.94 90 GLN A C 1
ATOM 731 O O . GLN A 1 90 ? 10.375 -5.855 -8.758 1.00 82.94 90 GLN A O 1
ATOM 736 N N . TYR A 1 91 ? 12.397 -6.661 -8.162 1.00 69.88 91 TYR A N 1
ATOM 737 C CA . TYR A 1 91 ? 11.952 -7.333 -6.943 1.00 69.88 91 TYR A CA 1
ATOM 738 C C . TYR A 1 91 ? 11.482 -6.346 -5.869 1.00 69.88 91 TYR A C 1
ATOM 740 O O . TYR A 1 91 ? 10.363 -6.463 -5.360 1.00 69.88 91 TYR A O 1
ATOM 748 N N . ARG A 1 92 ? 12.298 -5.328 -5.559 1.00 70.50 92 ARG A N 1
ATOM 749 C CA . ARG A 1 92 ? 11.966 -4.283 -4.578 1.00 70.50 92 ARG A CA 1
ATOM 750 C C . ARG A 1 92 ? 10.654 -3.606 -4.938 1.00 70.50 92 ARG A C 1
ATOM 752 O O . ARG A 1 92 ? 9.804 -3.415 -4.071 1.00 70.50 92 ARG A O 1
ATOM 759 N N . ASN A 1 93 ? 10.465 -3.278 -6.214 1.00 79.25 93 ASN A N 1
ATOM 760 C CA . ASN A 1 93 ? 9.241 -2.632 -6.639 1.00 79.25 93 ASN A CA 1
ATOM 761 C C . ASN A 1 93 ? 8.005 -3.544 -6.527 1.00 79.25 93 ASN A C 1
ATOM 763 O O . ASN A 1 93 ? 6.934 -3.080 -6.128 1.00 79.25 93 ASN A O 1
ATOM 767 N N . ALA A 1 94 ? 8.132 -4.830 -6.857 1.00 68.12 94 ALA A N 1
ATOM 768 C CA . ALA A 1 94 ? 7.033 -5.778 -6.701 1.00 68.12 94 ALA A CA 1
ATOM 769 C C . ALA A 1 94 ? 6.636 -5.958 -5.226 1.00 68.12 94 ALA A C 1
ATOM 771 O O . ALA A 1 94 ? 5.445 -6.004 -4.916 1.00 68.12 94 ALA A O 1
ATOM 772 N N . ILE A 1 95 ? 7.613 -5.977 -4.313 1.00 65.44 95 ILE A N 1
ATOM 773 C CA . ILE A 1 95 ? 7.371 -5.989 -2.863 1.00 65.44 95 ILE A CA 1
ATOM 774 C C . ILE A 1 95 ? 6.703 -4.704 -2.390 1.00 65.44 95 ILE A C 1
ATOM 776 O O . ILE A 1 95 ? 5.757 -4.767 -1.615 1.00 65.44 95 ILE A O 1
ATOM 780 N N . GLU A 1 96 ? 7.179 -3.542 -2.827 1.00 67.81 96 GLU A N 1
ATOM 781 C CA . GLU A 1 96 ? 6.614 -2.257 -2.411 1.00 67.81 96 GLU A CA 1
ATOM 782 C C . GLU A 1 96 ? 5.138 -2.151 -2.806 1.00 67.81 96 GLU A C 1
ATOM 784 O O . GLU A 1 96 ? 4.312 -1.777 -1.980 1.00 67.81 96 GLU A O 1
ATOM 789 N N . LYS A 1 97 ? 4.789 -2.557 -4.034 1.00 67.81 97 LYS A N 1
ATOM 790 C CA . LYS A 1 97 ? 3.397 -2.586 -4.502 1.00 67.81 97 LYS A CA 1
ATOM 791 C C . LYS A 1 97 ? 2.545 -3.578 -3.706 1.00 67.81 97 LYS A C 1
ATOM 793 O O . LYS A 1 97 ? 1.439 -3.246 -3.291 1.00 67.81 97 LYS A O 1
ATOM 798 N N . ALA A 1 98 ? 3.084 -4.768 -3.454 1.00 61.50 98 ALA A N 1
ATOM 799 C CA . ALA A 1 98 ? 2.452 -5.771 -2.607 1.00 61.50 98 ALA A CA 1
ATOM 800 C C . ALA A 1 98 ? 2.179 -5.252 -1.188 1.00 61.50 98 ALA A C 1
ATOM 802 O O . ALA A 1 98 ? 1.092 -5.457 -0.650 1.00 61.50 98 ALA A O 1
ATOM 803 N N . LEU A 1 99 ? 3.155 -4.563 -0.588 1.00 59.59 99 LEU A N 1
ATOM 804 C CA . LEU A 1 99 ? 2.989 -3.912 0.706 1.00 59.59 99 LEU A CA 1
ATOM 805 C C . LEU A 1 99 ? 1.963 -2.787 0.620 1.00 59.59 99 LEU A C 1
ATOM 807 O O . LEU A 1 99 ? 1.126 -2.692 1.507 1.00 59.59 99 LEU A O 1
ATOM 811 N N . GLU A 1 100 ? 1.984 -1.966 -0.430 1.00 61.34 100 GLU A N 1
ATOM 812 C CA . GLU A 1 100 ? 1.021 -0.882 -0.611 1.00 61.34 100 GLU A CA 1
ATOM 813 C C . GLU A 1 100 ? -0.414 -1.420 -0.635 1.00 61.34 100 GLU A C 1
ATOM 815 O O . GLU A 1 100 ? -1.248 -0.922 0.112 1.00 61.34 100 GLU A O 1
ATOM 820 N N . ASP A 1 101 ? -0.685 -2.502 -1.367 1.00 54.78 101 ASP A N 1
ATOM 821 C CA . ASP A 1 101 ? -2.023 -3.101 -1.430 1.00 54.78 101 ASP A CA 1
ATOM 822 C C . ASP A 1 101 ? -2.455 -3.721 -0.090 1.00 54.78 101 ASP A C 1
ATOM 824 O O . ASP A 1 101 ? -3.597 -3.535 0.334 1.00 54.78 101 ASP A O 1
ATOM 828 N N . VAL A 1 102 ? -1.538 -4.360 0.645 1.00 52.88 102 VAL A N 1
ATOM 829 C CA . VAL A 1 102 ? -1.807 -4.876 2.002 1.00 52.88 102 VAL A CA 1
ATOM 830 C C . VAL A 1 102 ? -2.042 -3.737 3.007 1.00 52.88 102 VAL A C 1
ATOM 832 O O . VAL A 1 102 ? -2.924 -3.830 3.861 1.00 52.88 102 VAL A O 1
ATOM 835 N N . THR A 1 103 ? -1.292 -2.639 2.898 1.00 50.56 103 THR A N 1
ATOM 836 C CA . THR A 1 103 ? -1.429 -1.444 3.754 1.00 50.56 103 THR A CA 1
ATOM 837 C C . THR A 1 103 ? -2.641 -0.584 3.378 1.00 50.56 103 THR A C 1
ATOM 839 O O . THR A 1 103 ? -3.208 0.089 4.228 1.00 50.56 103 THR A O 1
ATOM 842 N N . SER A 1 104 ? -3.132 -0.678 2.138 1.00 52.84 104 SER A N 1
ATOM 843 C CA . SER A 1 104 ? -4.265 0.115 1.642 1.00 52.84 104 SER A CA 1
ATOM 844 C C . SER A 1 104 ? -5.633 -0.284 2.206 1.00 52.84 104 SER A C 1
ATOM 846 O O . SER A 1 104 ? -6.614 0.417 1.949 1.00 52.84 104 SER A O 1
ATOM 848 N N . SER A 1 105 ? -5.708 -1.368 2.991 1.00 65.00 105 SER A N 1
ATOM 849 C CA . SER A 1 105 ? -6.953 -1.791 3.640 1.00 65.00 105 SER A CA 1
ATOM 850 C C . SER A 1 105 ? -7.487 -0.668 4.524 1.00 65.00 105 SER A C 1
ATOM 852 O O . SER A 1 105 ? -6.845 -0.254 5.497 1.00 65.00 105 SER A O 1
ATOM 854 N N . THR A 1 106 ? -8.674 -0.161 4.195 1.00 74.88 106 THR A N 1
ATOM 855 C CA . THR A 1 106 ? -9.240 0.976 4.919 1.00 74.88 106 THR A CA 1
ATOM 856 C C . THR A 1 106 ? -9.607 0.583 6.350 1.00 74.88 106 THR A C 1
ATOM 858 O O . THR A 1 106 ? -9.842 -0.584 6.665 1.00 74.88 106 THR A O 1
ATOM 861 N N . ILE A 1 107 ? -9.754 1.574 7.235 1.00 78.94 107 ILE A N 1
ATOM 862 C CA . ILE A 1 107 ? -10.235 1.321 8.602 1.00 78.94 107 ILE A CA 1
ATOM 863 C C . ILE A 1 107 ? -11.573 0.561 8.610 1.00 78.94 107 ILE A C 1
ATOM 865 O O . ILE A 1 107 ? -11.779 -0.313 9.442 1.00 78.94 107 ILE A O 1
ATOM 869 N N . GLY A 1 108 ? -12.461 0.842 7.650 1.00 85.12 108 GLY A N 1
ATOM 870 C CA . GLY A 1 108 ? -13.738 0.148 7.494 1.00 85.12 108 GLY A CA 1
ATOM 871 C C . GLY A 1 108 ? -13.583 -1.323 7.122 1.00 85.12 108 GLY A C 1
ATOM 872 O O . GLY A 1 108 ? -14.253 -2.183 7.695 1.00 85.12 108 GLY A O 1
ATOM 873 N N . GLU A 1 109 ? -12.669 -1.628 6.202 1.00 83.25 109 GLU A N 1
ATOM 874 C CA . GLU A 1 109 ? -12.360 -3.000 5.793 1.00 83.25 109 GLU A CA 1
ATOM 875 C C . GLU A 1 109 ? -11.723 -3.794 6.931 1.00 83.25 109 GLU A C 1
ATOM 877 O O . GLU A 1 109 ? -12.097 -4.946 7.152 1.00 83.25 109 GLU A O 1
ATOM 882 N N . LYS A 1 110 ? -10.851 -3.158 7.718 1.00 85.25 110 LYS A N 1
ATOM 883 C CA . LYS A 1 110 ? -10.246 -3.751 8.915 1.00 85.25 110 LYS A CA 1
ATOM 884 C C . LYS A 1 110 ? -11.280 -4.031 10.006 1.00 85.25 110 LYS A C 1
ATOM 886 O O . LYS A 1 110 ? -11.333 -5.146 10.516 1.00 85.25 110 LYS A O 1
ATOM 891 N N . ILE A 1 111 ? -12.166 -3.071 10.298 1.00 89.88 111 ILE A N 1
ATOM 892 C CA . ILE A 1 111 ? -13.294 -3.270 11.228 1.00 89.88 111 ILE A CA 1
ATOM 893 C C . ILE A 1 111 ? -14.136 -4.468 10.778 1.00 89.88 111 ILE A C 1
ATOM 895 O O . ILE A 1 111 ? -14.447 -5.351 11.576 1.00 89.88 111 ILE A O 1
ATOM 899 N N . LYS A 1 112 ? -14.473 -4.528 9.485 1.00 91.31 112 LYS A N 1
ATOM 900 C CA . LYS A 1 112 ? -15.255 -5.620 8.898 1.00 91.31 112 LYS A CA 1
ATOM 901 C C . LYS A 1 112 ? -14.538 -6.968 8.987 1.00 91.31 112 LYS A C 1
ATOM 903 O O . LYS A 1 112 ? -15.197 -7.970 9.261 1.00 91.31 112 LYS A O 1
ATOM 908 N N . GLY A 1 113 ? -13.232 -6.996 8.722 1.00 89.19 113 GLY A N 1
ATOM 909 C CA . GLY A 1 113 ? -12.390 -8.190 8.784 1.00 89.19 113 GLY A CA 1
ATOM 910 C C . GLY A 1 113 ? -12.361 -8.774 10.190 1.00 89.19 113 GLY A C 1
ATOM 911 O O . GLY A 1 113 ? -12.873 -9.873 10.400 1.00 89.19 113 GLY A O 1
ATOM 912 N N . ILE A 1 114 ? -11.905 -7.982 11.164 1.00 88.88 114 ILE A N 1
ATOM 913 C CA . ILE A 1 114 ? -11.803 -8.407 12.568 1.00 88.88 114 ILE A CA 1
ATOM 914 C C . ILE A 1 114 ? -13.178 -8.803 13.115 1.00 88.88 114 ILE A C 1
ATOM 916 O O . ILE A 1 114 ? -13.317 -9.836 13.765 1.00 88.88 114 ILE A O 1
ATOM 920 N N . ARG A 1 115 ? -14.242 -8.046 12.802 1.00 94.56 115 ARG A N 1
ATOM 921 C CA . ARG A 1 115 ? -15.608 -8.410 13.211 1.00 94.56 115 ARG A CA 1
ATOM 922 C C . ARG A 1 115 ? -15.984 -9.819 12.742 1.00 94.56 115 ARG A C 1
ATOM 924 O O . ARG A 1 115 ? -16.554 -10.588 13.514 1.00 94.56 115 ARG A O 1
ATOM 931 N N . LYS A 1 116 ? -15.697 -10.149 11.480 1.00 92.62 116 LYS A N 1
ATOM 932 C CA . LYS A 1 116 ? -16.002 -11.468 10.911 1.00 92.62 116 LYS A CA 1
ATOM 933 C C . LYS A 1 116 ? -15.143 -12.572 11.520 1.00 92.62 116 LYS A C 1
ATOM 935 O O . LYS A 1 116 ? -15.678 -13.640 11.789 1.00 92.62 116 LYS A O 1
ATOM 940 N N . GLU A 1 117 ? -13.863 -12.315 11.769 1.00 90.19 117 GLU A N 1
ATOM 941 C CA . GLU A 1 117 ? -12.966 -13.261 12.449 1.00 90.19 117 GLU A CA 1
ATOM 942 C C . GLU A 1 117 ? -13.440 -13.578 13.870 1.00 90.19 117 GLU A C 1
ATOM 944 O O . GLU A 1 117 ? -13.363 -14.719 14.317 1.00 90.19 117 GLU A O 1
ATOM 949 N N . ARG A 1 118 ? -14.018 -12.588 14.559 1.00 90.75 118 ARG A N 1
ATOM 950 C CA . ARG A 1 118 ? -14.655 -12.757 15.873 1.00 90.75 118 ARG A CA 1
ATOM 951 C C . ARG A 1 118 ? -16.062 -13.372 15.802 1.00 90.75 118 ARG A C 1
ATOM 953 O O . ARG A 1 118 ? -16.712 -13.500 16.834 1.00 90.75 118 ARG A O 1
ATOM 960 N N . GLY A 1 119 ? -16.555 -13.724 14.612 1.00 91.88 119 GLY A N 1
ATOM 961 C CA . GLY A 1 119 ? -17.879 -14.324 14.420 1.00 91.88 119 GLY A CA 1
ATOM 962 C C . GLY A 1 119 ? -19.055 -13.386 14.708 1.00 91.88 119 GLY A C 1
ATOM 963 O O . GLY A 1 119 ? -20.177 -13.853 14.869 1.00 91.88 119 GLY A O 1
ATOM 964 N N . LEU A 1 120 ? -18.824 -12.072 14.773 1.00 93.31 120 LEU A N 1
ATOM 965 C CA . LEU A 1 120 ? -19.849 -11.090 15.122 1.00 93.31 120 LEU A CA 1
ATOM 966 C C . LEU A 1 120 ? -20.623 -10.630 13.884 1.00 93.31 120 LEU A C 1
ATOM 968 O O . LEU A 1 120 ? -20.055 -10.345 12.827 1.00 93.31 120 LEU A O 1
ATOM 972 N N . THR A 1 121 ? -21.929 -10.444 14.017 1.00 96.75 121 THR A N 1
ATOM 973 C CA . THR A 1 121 ? -22.755 -9.709 13.052 1.00 96.75 121 THR A CA 1
ATOM 974 C C . THR A 1 121 ? -22.607 -8.196 13.246 1.00 96.75 121 THR A C 1
ATOM 976 O O . THR A 1 121 ? -22.205 -7.712 14.305 1.00 96.75 121 THR A O 1
ATOM 979 N N . GLN A 1 122 ? -22.966 -7.400 12.232 1.00 96.38 122 GLN A N 1
ATOM 980 C CA . GLN A 1 122 ? -22.967 -5.932 12.358 1.00 96.38 122 GLN A CA 1
ATOM 981 C C . GLN A 1 122 ? -23.904 -5.456 13.481 1.00 96.38 122 GLN A C 1
ATOM 983 O O . GLN A 1 122 ? -23.600 -4.486 14.172 1.00 96.38 122 GLN A O 1
ATOM 988 N N . LYS A 1 123 ? -25.023 -6.163 13.696 1.00 96.38 123 LYS A N 1
ATOM 989 C CA . LYS A 1 123 ? -26.000 -5.868 14.753 1.00 96.38 123 LYS A CA 1
ATOM 990 C C . LYS A 1 123 ? -25.446 -6.168 16.144 1.00 96.38 123 LYS A C 1
ATOM 992 O O . LYS A 1 123 ? -25.680 -5.396 17.070 1.00 96.38 123 LYS A O 1
ATOM 997 N N . GLU A 1 124 ? -24.696 -7.254 16.289 1.00 94.44 124 GLU A N 1
ATOM 998 C CA . GLU A 1 124 ? -24.028 -7.590 17.549 1.00 94.44 124 GLU A CA 1
ATOM 999 C C . GLU A 1 124 ? -22.906 -6.607 17.865 1.00 94.44 124 GLU A C 1
ATOM 1001 O O . GLU A 1 124 ? -22.850 -6.112 18.988 1.00 94.44 124 GLU A O 1
ATOM 1006 N N . LEU A 1 125 ? -22.088 -6.233 16.873 1.00 95.12 125 LEU A N 1
ATOM 1007 C CA . LEU A 1 125 ? -21.064 -5.205 17.062 1.00 95.12 125 LEU A CA 1
ATOM 1008 C C . LEU A 1 125 ? -21.692 -3.854 17.448 1.00 95.12 125 LEU A C 1
ATOM 1010 O O . LEU A 1 125 ? -21.217 -3.191 18.366 1.00 95.12 125 LEU A O 1
ATOM 1014 N N . ALA A 1 126 ? -22.794 -3.458 16.806 1.00 96.62 126 ALA A N 1
ATOM 1015 C CA . ALA A 1 126 ? -23.545 -2.254 17.168 1.00 96.62 126 ALA A CA 1
ATOM 1016 C C . ALA A 1 126 ? -24.029 -2.303 18.631 1.00 96.62 126 ALA A C 1
ATOM 1018 O O . ALA A 1 126 ? -23.833 -1.350 19.385 1.00 96.62 126 ALA A O 1
ATOM 1019 N N . LYS A 1 127 ? -24.575 -3.447 19.067 1.00 95.12 127 LYS A N 1
ATOM 1020 C CA . LYS A 1 127 ? -25.024 -3.655 20.452 1.00 95.12 127 LYS A CA 1
ATOM 1021 C C . LYS A 1 127 ? -23.869 -3.583 21.456 1.00 95.12 127 LYS A C 1
ATOM 1023 O O . LYS A 1 127 ? -24.019 -2.932 22.483 1.00 95.12 127 LYS A O 1
ATOM 1028 N N . GLN A 1 128 ? -22.733 -4.216 21.164 1.00 93.44 128 GLN A N 1
ATOM 1029 C CA . GLN A 1 128 ? -21.560 -4.213 22.048 1.00 93.44 128 GLN A CA 1
ATOM 1030 C C . GLN A 1 128 ? -20.893 -2.835 22.138 1.00 93.44 128 GLN A C 1
ATOM 1032 O O . GLN A 1 128 ? -20.425 -2.439 23.200 1.00 93.44 128 GLN A O 1
ATOM 1037 N N . THR A 1 129 ? -20.876 -2.083 21.038 1.00 92.69 129 THR A N 1
ATOM 1038 C CA . THR A 1 129 ? -20.288 -0.734 20.992 1.00 92.69 129 THR A CA 1
ATOM 1039 C C . THR A 1 129 ? -21.235 0.358 21.503 1.00 92.69 129 THR A C 1
ATOM 1041 O O . THR A 1 129 ? -20.788 1.469 21.799 1.00 92.69 129 THR A O 1
ATOM 1044 N N . GLY A 1 130 ? -22.542 0.083 21.587 1.00 92.56 130 GLY A N 1
ATOM 1045 C CA . GLY A 1 130 ? -23.569 1.094 21.853 1.00 92.56 130 GLY A CA 1
ATOM 1046 C C . GLY A 1 130 ? -23.709 2.114 20.716 1.00 92.56 130 GLY A C 1
ATOM 1047 O O . GLY A 1 130 ? -24.080 3.263 20.960 1.00 92.56 130 GLY A O 1
ATOM 1048 N N . LEU A 1 131 ? -23.350 1.728 19.488 1.00 93.62 131 LEU A N 1
ATOM 1049 C CA . LEU A 1 131 ? -23.492 2.537 18.275 1.00 93.62 131 LEU A CA 1
ATOM 1050 C C . LEU A 1 131 ? -24.703 2.063 17.463 1.00 93.62 131 LEU A C 1
ATOM 1052 O O . LEU A 1 131 ? -25.169 0.937 17.621 1.00 93.62 131 LEU A O 1
ATOM 1056 N N . SER A 1 132 ? -25.228 2.913 16.576 1.00 95.75 132 SER A N 1
ATOM 1057 C CA . SER A 1 132 ? -26.307 2.486 15.678 1.00 95.75 132 SER A CA 1
ATOM 1058 C C . SER A 1 132 ? -25.793 1.488 14.636 1.00 95.75 132 SER A C 1
ATOM 1060 O O . SER A 1 132 ? -24.635 1.550 14.214 1.00 95.75 132 SER A O 1
ATOM 1062 N N . LEU A 1 133 ? -26.671 0.590 14.176 1.00 95.94 133 LEU A N 1
ATOM 1063 C CA . LEU A 1 133 ? -26.360 -0.341 13.086 1.00 95.94 133 LEU A CA 1
ATOM 1064 C C . LEU A 1 133 ? -25.887 0.405 11.828 1.00 95.94 133 LEU A C 1
ATOM 1066 O O . LEU A 1 133 ? -24.886 0.017 11.228 1.00 95.94 133 LEU A O 1
ATOM 1070 N N . ASP A 1 134 ? -26.546 1.516 11.498 1.00 94.56 134 ASP A N 1
ATOM 1071 C CA . ASP A 1 134 ? -26.185 2.373 10.365 1.00 94.56 134 ASP A CA 1
ATOM 1072 C C . ASP A 1 134 ? -24.778 2.961 10.498 1.00 94.56 134 ASP A C 1
ATOM 1074 O O . ASP A 1 134 ? -24.090 3.119 9.490 1.00 94.56 134 ASP A O 1
ATOM 1078 N N . SER A 1 135 ? -24.333 3.257 11.728 1.00 92.88 135 SER A N 1
ATOM 1079 C CA . SER A 1 135 ? -22.967 3.723 11.999 1.00 92.88 135 SER A CA 1
ATOM 1080 C C . SER A 1 135 ? -21.953 2.644 11.656 1.00 92.88 135 SER A C 1
ATOM 1082 O O . SER A 1 135 ? -21.033 2.895 10.883 1.00 92.88 135 SER A O 1
ATOM 1084 N N . ILE A 1 136 ? -22.157 1.424 12.164 1.00 96.12 136 ILE A N 1
ATOM 1085 C CA . ILE A 1 136 ? -21.279 0.283 11.876 1.00 96.12 136 ILE A CA 1
ATOM 1086 C C . ILE A 1 136 ? -21.244 -0.013 10.372 1.00 96.12 136 ILE A C 1
ATOM 1088 O O . ILE A 1 136 ? -20.166 -0.161 9.800 1.00 96.12 136 ILE A O 1
ATOM 1092 N N . GLN A 1 137 ? -22.400 -0.025 9.705 1.00 93.75 137 GLN A N 1
ATOM 1093 C CA . GLN A 1 137 ? -22.475 -0.216 8.255 1.00 93.75 137 GLN A CA 1
ATOM 1094 C C . GLN A 1 137 ? -21.776 0.900 7.481 1.00 93.75 137 GLN A C 1
ATOM 1096 O O . GLN A 1 137 ? -21.009 0.619 6.562 1.00 93.75 137 GLN A O 1
ATOM 1101 N N . GLY A 1 138 ? -22.001 2.155 7.869 1.00 87.38 138 GLY A N 1
ATOM 1102 C CA . GLY A 1 138 ? -21.362 3.313 7.259 1.00 87.38 138 GLY A CA 1
ATOM 1103 C C . GLY A 1 138 ? -19.841 3.283 7.396 1.00 87.38 138 GLY A C 1
ATOM 1104 O O . GLY A 1 138 ? -19.149 3.617 6.434 1.00 87.38 138 GLY A O 1
ATOM 1105 N N . TYR A 1 139 ? -19.323 2.825 8.540 1.00 90.06 139 TYR A N 1
ATOM 1106 C CA . TYR A 1 139 ? -17.890 2.617 8.746 1.00 90.06 139 TYR A CA 1
ATOM 1107 C C . TYR A 1 139 ? -17.351 1.491 7.862 1.00 90.06 139 TYR A C 1
ATOM 1109 O O . TYR A 1 139 ? -16.395 1.715 7.129 1.00 90.06 139 TYR A O 1
ATOM 1117 N N . GLU A 1 140 ? -17.980 0.311 7.863 1.00 90.69 140 GLU A N 1
ATOM 1118 C CA . GLU A 1 140 ? -17.529 -0.844 7.065 1.00 90.69 140 GLU A CA 1
ATOM 1119 C C . GLU A 1 140 ? -17.617 -0.626 5.548 1.00 90.69 140 GLU A C 1
ATOM 1121 O O . GLU A 1 140 ? -16.923 -1.293 4.784 1.00 90.69 140 GLU A O 1
ATOM 1126 N N . GLN A 1 141 ? -18.481 0.288 5.104 1.00 84.88 141 GLN A N 1
ATOM 1127 C CA . GLN A 1 141 ? -18.621 0.698 3.703 1.00 84.88 141 GLN A CA 1
ATOM 1128 C C . GLN A 1 141 ? -17.767 1.922 3.349 1.00 84.88 141 GLN A C 1
ATOM 1130 O O . GLN A 1 141 ? -17.847 2.410 2.226 1.00 84.88 141 GLN A O 1
ATOM 1135 N N . ASN A 1 142 ? -16.980 2.449 4.292 1.00 78.31 142 ASN A N 1
ATOM 1136 C CA . ASN A 1 142 ? -16.182 3.666 4.124 1.00 78.31 142 ASN A CA 1
ATOM 1137 C C . ASN A 1 142 ? -16.996 4.925 3.765 1.00 78.31 142 ASN A C 1
ATOM 1139 O O . ASN A 1 142 ? -16.440 5.902 3.265 1.00 78.31 142 ASN A O 1
ATOM 1143 N N . LYS A 1 143 ? -18.305 4.945 4.046 1.00 72.69 143 LYS A N 1
ATOM 1144 C CA . LYS A 1 143 ? -19.183 6.097 3.777 1.00 72.69 143 LYS A CA 1
ATOM 1145 C C . LYS A 1 143 ? -18.786 7.311 4.619 1.00 72.69 143 LYS A C 1
ATOM 1147 O O . LYS A 1 143 ? -18.912 8.453 4.187 1.00 72.69 143 LYS A O 1
ATOM 1152 N N . TYR A 1 144 ? -18.317 7.059 5.835 1.00 75.88 144 TYR A N 1
ATOM 1153 C CA . TYR A 1 144 ? -17.736 8.043 6.740 1.00 75.88 144 TYR A CA 1
ATOM 1154 C C . TYR A 1 144 ? -16.832 7.328 7.749 1.00 75.88 144 TYR A C 1
ATOM 1156 O O . TYR A 1 144 ? -16.889 6.109 7.890 1.00 75.88 144 TYR A O 1
ATOM 1164 N N . LYS A 1 145 ? -15.967 8.080 8.436 1.00 74.62 145 LYS A N 1
ATOM 1165 C CA . LYS A 1 145 ? -14.979 7.522 9.371 1.00 74.62 145 LYS A CA 1
ATOM 1166 C C . LYS A 1 145 ? -15.468 7.616 10.824 1.00 74.62 145 LYS A C 1
ATOM 1168 O O . LYS A 1 145 ? -16.107 8.618 11.167 1.00 74.62 145 LYS A O 1
ATOM 1173 N N . PRO A 1 146 ? -15.176 6.621 11.682 1.00 77.56 146 PRO A N 1
ATOM 1174 C CA . PRO A 1 146 ? -15.436 6.733 13.115 1.00 77.56 146 PRO A CA 1
ATOM 1175 C C . PRO A 1 146 ? -14.549 7.831 13.712 1.00 77.56 146 PRO A C 1
ATOM 1177 O O . PRO A 1 146 ? -13.377 7.937 13.351 1.00 77.56 146 PRO A O 1
ATOM 1180 N N . ARG A 1 147 ? -15.088 8.665 14.612 1.00 72.88 147 ARG A N 1
ATOM 1181 C CA . ARG A 1 147 ? -14.242 9.587 15.391 1.00 72.88 147 ARG A CA 1
ATOM 1182 C C . ARG A 1 147 ? -13.601 8.822 16.545 1.00 72.88 147 ARG A C 1
ATOM 1184 O O . ARG A 1 147 ? -13.965 7.678 16.809 1.00 72.88 147 ARG A O 1
ATOM 1191 N N . PHE A 1 148 ? -12.681 9.476 17.247 1.00 61.81 148 PHE A N 1
ATOM 1192 C CA . PHE A 1 148 ? -11.918 8.901 18.356 1.00 61.81 148 PHE A CA 1
ATOM 1193 C C . PHE A 1 148 ? -12.778 8.081 19.338 1.00 61.81 148 PHE A C 1
ATOM 1195 O O . PHE A 1 148 ? -12.522 6.897 19.541 1.00 61.81 148 PHE A O 1
ATOM 1202 N N . GLU A 1 149 ? -13.863 8.665 19.856 1.00 72.75 149 GLU A N 1
ATOM 1203 C CA . GLU A 1 149 ? -14.763 7.984 20.798 1.00 72.75 149 GLU A CA 1
ATOM 1204 C C . GLU A 1 149 ? -15.445 6.743 20.201 1.00 72.75 149 GLU A C 1
ATOM 1206 O O . GLU A 1 149 ? -15.604 5.727 20.878 1.00 72.75 149 GLU A O 1
ATOM 1211 N N . GLN A 1 150 ? -15.841 6.787 18.924 1.00 81.38 150 GLN A N 1
ATOM 1212 C CA . GLN A 1 150 ? -16.423 5.619 18.258 1.00 81.38 150 GLN A CA 1
ATOM 1213 C C . GLN A 1 150 ? -15.367 4.549 17.989 1.00 81.38 150 GLN A C 1
ATOM 1215 O O . GLN A 1 150 ? -15.650 3.368 18.165 1.00 81.38 150 GLN A O 1
ATOM 1220 N N . LEU A 1 151 ? -14.150 4.946 17.621 1.00 80.94 151 LEU A N 1
ATOM 1221 C CA . LEU A 1 151 ? -13.056 4.016 17.377 1.00 80.94 151 LEU A CA 1
ATOM 1222 C C . LEU A 1 151 ? -12.660 3.283 18.662 1.00 80.94 151 LEU A C 1
ATOM 1224 O O . LEU A 1 151 ? -12.549 2.064 18.635 1.00 80.94 151 LEU A O 1
ATOM 1228 N N . LYS A 1 152 ? -12.577 3.990 19.797 1.00 76.81 152 LYS A N 1
ATOM 1229 C CA . LYS A 1 152 ? -12.321 3.392 21.116 1.00 76.81 152 LYS A CA 1
ATOM 1230 C C . LYS A 1 152 ? -13.382 2.353 21.496 1.00 76.81 152 LYS A C 1
ATOM 1232 O O . LYS A 1 152 ? -13.064 1.275 22.001 1.00 76.81 152 LYS A O 1
ATOM 1237 N N . LYS A 1 153 ? -14.658 2.651 21.234 1.00 86.62 153 LYS A N 1
ATOM 1238 C CA . LYS A 1 153 ? -15.759 1.698 21.455 1.00 86.62 153 LYS A CA 1
ATOM 1239 C C . LYS A 1 153 ? -15.604 0.456 20.578 1.00 86.62 153 LYS A C 1
ATOM 1241 O O . LYS A 1 153 ? -15.748 -0.658 21.073 1.00 86.62 153 LYS A O 1
ATOM 1246 N N . ILE A 1 154 ? -15.279 0.648 19.301 1.00 87.44 154 ILE A N 1
ATOM 1247 C CA . ILE A 1 154 ? -15.097 -0.434 18.327 1.00 87.44 154 ILE A CA 1
ATOM 1248 C C . ILE A 1 154 ? -13.903 -1.324 18.694 1.00 87.44 154 ILE A C 1
ATOM 1250 O O . ILE A 1 154 ? -14.068 -2.537 18.732 1.00 87.44 154 ILE A O 1
ATOM 1254 N N . THR A 1 155 ? -12.740 -0.759 19.031 1.00 83.75 155 THR A N 1
ATOM 1255 C CA . THR A 1 155 ? -11.555 -1.538 19.448 1.00 83.75 155 THR A CA 1
ATOM 1256 C C . THR A 1 155 ? -11.824 -2.355 20.705 1.00 83.75 155 THR A C 1
ATOM 1258 O O . THR A 1 155 ? -11.422 -3.513 20.794 1.00 83.75 155 THR A O 1
ATOM 1261 N N . THR A 1 156 ? -12.564 -1.777 21.656 1.00 83.94 156 THR A N 1
ATOM 1262 C CA . THR A 1 156 ? -12.938 -2.461 22.900 1.00 83.94 156 THR A CA 1
ATOM 1263 C C . THR A 1 156 ? -13.863 -3.643 22.619 1.00 83.94 156 THR A C 1
ATOM 1265 O O . THR A 1 156 ? -13.624 -4.734 23.123 1.00 83.94 156 THR A O 1
ATOM 1268 N N . ALA A 1 157 ? -14.888 -3.446 21.783 1.00 89.44 157 ALA A N 1
ATOM 1269 C CA . ALA A 1 157 ? -15.835 -4.499 21.420 1.00 89.44 157 ALA A CA 1
ATOM 1270 C C . ALA A 1 157 ? -15.200 -5.610 20.564 1.00 89.44 157 ALA A C 1
ATOM 1272 O O . ALA A 1 157 ? -15.564 -6.774 20.685 1.00 89.44 157 ALA A O 1
ATOM 1273 N N . LEU A 1 158 ? -14.236 -5.265 19.707 1.00 86.88 158 LEU A N 1
ATOM 1274 C CA . LEU A 1 158 ? -13.534 -6.227 18.852 1.00 86.88 158 LEU A CA 1
ATOM 1275 C C . LEU A 1 158 ? -12.358 -6.930 19.546 1.00 86.88 158 LEU A C 1
ATOM 1277 O O . LEU A 1 158 ? -11.780 -7.856 18.966 1.00 86.88 158 LEU A O 1
ATOM 1281 N N . HIS A 1 159 ? -12.013 -6.515 20.770 1.00 84.88 159 HIS A N 1
ATOM 1282 C CA . HIS A 1 159 ? -10.828 -6.972 21.496 1.00 84.88 159 HIS A CA 1
ATOM 1283 C C . HIS A 1 159 ? -9.565 -6.899 20.625 1.00 84.88 159 HIS A C 1
ATOM 1285 O O . HIS A 1 159 ? -8.828 -7.879 20.497 1.00 84.88 159 HIS A O 1
ATOM 1291 N N . CYS A 1 160 ? -9.360 -5.753 19.977 1.00 73.50 160 CYS A N 1
ATOM 1292 C CA . CYS A 1 160 ? -8.201 -5.484 19.131 1.00 73.50 160 CYS A CA 1
ATOM 1293 C C . CYS A 1 160 ? -7.547 -4.162 19.540 1.00 73.50 160 CYS A C 1
ATOM 1295 O O . CYS A 1 160 ? -8.209 -3.252 20.050 1.00 73.50 160 CYS A O 1
ATOM 1297 N N . ASN A 1 161 ? -6.248 -4.028 19.297 1.00 66.50 161 ASN A N 1
ATOM 1298 C CA . ASN A 1 161 ? -5.560 -2.754 19.465 1.00 66.50 161 ASN A CA 1
ATOM 1299 C C . ASN A 1 161 ? -5.980 -1.781 18.342 1.00 66.50 161 ASN A C 1
ATOM 1301 O O . ASN A 1 161 ? -6.253 -2.185 17.211 1.00 66.50 161 ASN A O 1
ATOM 1305 N N . ALA A 1 162 ? -6.018 -0.477 18.628 1.00 64.50 162 ALA A N 1
ATOM 1306 C CA . ALA A 1 162 ? -6.216 0.542 17.602 1.00 64.50 162 ALA A CA 1
ATOM 1307 C C . ALA A 1 162 ? -5.186 0.448 16.465 1.00 64.50 162 ALA A C 1
ATOM 1309 O O . ALA A 1 162 ? -5.542 0.712 15.324 1.00 64.50 162 ALA A O 1
ATOM 1310 N N . GLY A 1 163 ? -3.952 0.020 16.741 1.00 62.84 163 GLY A N 1
ATOM 1311 C CA . GLY A 1 163 ? -2.922 -0.236 15.731 1.00 62.84 163 GLY A CA 1
ATOM 1312 C C . GLY A 1 163 ? -3.286 -1.333 14.724 1.00 62.84 163 GLY A C 1
ATOM 1313 O O . GLY A 1 163 ? -2.813 -1.293 13.598 1.00 62.84 163 GLY A O 1
ATOM 1314 N N . GLU A 1 164 ? -4.170 -2.273 15.075 1.00 67.44 164 GLU A N 1
ATOM 1315 C CA . GLU A 1 164 ? -4.663 -3.289 14.131 1.00 67.44 164 GLU A CA 1
ATOM 1316 C C . GLU A 1 164 ? -5.678 -2.684 13.144 1.00 67.44 164 GLU A C 1
ATOM 1318 O O . GLU A 1 164 ? -5.693 -3.024 11.957 1.00 67.44 164 GLU A O 1
ATOM 1323 N N . LEU A 1 165 ? -6.490 -1.728 13.614 1.00 70.62 165 LEU A N 1
ATOM 1324 C CA . LEU A 1 165 ? -7.479 -1.002 12.807 1.00 70.62 165 LEU A CA 1
ATOM 1325 C C . LEU A 1 165 ? -6.885 0.184 12.037 1.00 70.62 165 LEU A C 1
ATOM 1327 O O . LEU A 1 165 ? -7.396 0.555 10.981 1.00 70.62 165 LEU A O 1
ATOM 1331 N N . LEU A 1 166 ? -5.817 0.787 12.548 1.00 65.31 166 LEU A N 1
ATOM 1332 C CA . LEU A 1 166 ? -5.106 1.894 11.920 1.00 65.31 166 LEU A CA 1
ATOM 1333 C C . LEU A 1 166 ? -4.027 1.338 10.980 1.00 65.31 166 LEU A C 1
ATOM 1335 O O . LEU A 1 166 ? -3.535 0.231 11.153 1.00 65.31 166 LEU A O 1
ATOM 1339 N N . ASP A 1 167 ? -3.757 2.024 9.875 1.00 61.09 167 ASP A N 1
ATOM 1340 C CA . ASP A 1 167 ? -2.848 1.549 8.822 1.00 61.09 167 AS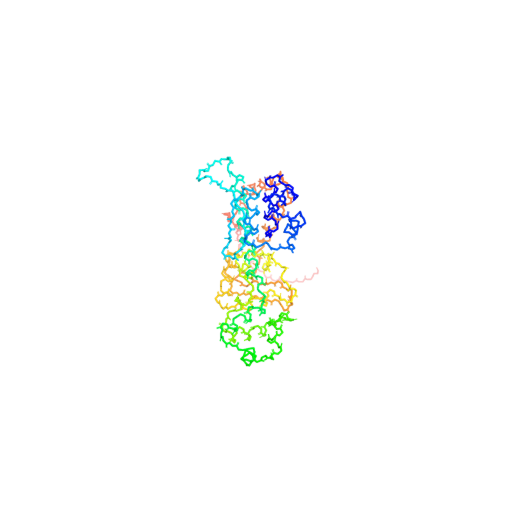P A CA 1
ATOM 1341 C C . ASP A 1 167 ? -1.420 1.278 9.359 1.00 61.09 167 ASP A C 1
ATOM 1343 O O . ASP A 1 167 ? -0.916 2.017 10.199 1.00 61.09 167 ASP A O 1
ATOM 1347 N N . ASN A 1 168 ? -0.734 0.258 8.833 1.00 48.34 168 ASN A N 1
ATOM 1348 C CA . ASN A 1 168 ? 0.672 -0.049 9.130 1.00 48.34 168 ASN A CA 1
ATOM 1349 C C . ASN A 1 168 ? 1.627 1.096 8.742 1.00 48.34 168 ASN A C 1
ATOM 1351 O O . ASN A 1 168 ? 2.748 1.152 9.249 1.00 48.34 168 ASN A O 1
ATOM 1355 N N . ARG A 1 169 ? 1.195 2.058 7.910 1.00 42.62 169 ARG A N 1
ATOM 1356 C CA . ARG A 1 169 ? 1.927 3.324 7.712 1.00 42.62 169 ARG A CA 1
ATOM 1357 C C . ARG A 1 169 ? 2.096 4.122 9.010 1.00 42.62 169 ARG A C 1
ATOM 1359 O O . ARG A 1 169 ? 3.140 4.741 9.184 1.00 42.62 169 ARG A O 1
ATOM 1366 N N . LEU A 1 170 ? 1.144 4.059 9.946 1.00 43.81 170 LEU A N 1
ATOM 1367 C CA . LEU A 1 170 ? 1.298 4.642 11.285 1.00 43.81 170 LEU A CA 1
ATOM 1368 C C . LEU A 1 170 ? 2.336 3.883 12.112 1.00 43.81 170 LEU A C 1
ATOM 1370 O O . LEU A 1 170 ? 3.175 4.509 12.751 1.00 43.81 170 LEU A O 1
ATOM 1374 N N . THR A 1 171 ? 2.346 2.552 12.032 1.00 42.56 171 THR A N 1
ATOM 1375 C CA . THR A 1 171 ? 3.387 1.714 12.644 1.00 42.56 171 THR A CA 1
ATOM 1376 C C . THR A 1 171 ? 4.774 2.075 12.100 1.00 42.56 171 THR A C 1
ATOM 1378 O O . THR A 1 171 ? 5.702 2.208 12.890 1.00 42.56 171 THR A O 1
ATOM 1381 N N . MET A 1 172 ? 4.906 2.352 10.792 1.00 39.16 172 MET A N 1
ATOM 1382 C CA . MET A 1 172 ? 6.154 2.847 10.187 1.00 39.16 172 MET A CA 1
ATOM 1383 C C . MET A 1 172 ? 6.516 4.287 10.604 1.00 39.16 172 MET A C 1
ATOM 1385 O O . MET A 1 172 ? 7.696 4.571 10.804 1.00 39.16 172 MET A O 1
ATOM 1389 N N . MET A 1 173 ? 5.534 5.183 10.790 1.00 39.41 173 MET A N 1
ATOM 1390 C CA . MET A 1 173 ? 5.734 6.559 11.293 1.00 39.41 173 MET A CA 1
ATOM 1391 C C . MET A 1 173 ? 6.185 6.606 12.758 1.00 39.41 173 MET A C 1
ATOM 1393 O O . MET A 1 173 ? 6.948 7.487 13.136 1.00 39.41 173 MET A O 1
ATOM 1397 N N . ILE A 1 174 ? 5.724 5.664 13.585 1.00 40.72 174 ILE A N 1
ATOM 1398 C CA . ILE A 1 174 ? 6.170 5.520 14.979 1.00 40.72 174 ILE A CA 1
ATOM 1399 C C . ILE A 1 174 ? 7.637 5.045 15.030 1.00 40.72 174 ILE A C 1
ATOM 1401 O O . ILE A 1 174 ? 8.332 5.287 16.013 1.00 40.72 174 ILE A O 1
ATOM 1405 N N . THR A 1 175 ? 8.126 4.397 13.966 1.00 35.00 175 THR A N 1
ATOM 1406 C CA . THR A 1 175 ? 9.457 3.771 13.910 1.00 35.00 175 THR A CA 1
ATOM 1407 C C . THR A 1 175 ? 10.497 4.501 13.044 1.00 35.00 175 THR A C 1
ATOM 1409 O O . THR A 1 175 ? 11.609 3.996 12.906 1.00 35.00 175 THR A O 1
ATOM 1412 N N . SER A 1 176 ? 10.194 5.646 12.415 1.00 39.06 176 SER A N 1
ATOM 1413 C CA . SER A 1 176 ? 11.124 6.342 11.493 1.00 39.06 176 SER A CA 1
ATOM 1414 C C . SER A 1 176 ? 10.866 7.858 11.394 1.00 39.06 176 SER A C 1
ATOM 1416 O O . SER A 1 176 ? 9.732 8.302 11.556 1.00 39.06 176 SER A O 1
ATOM 1418 N N . PRO A 1 177 ? 11.926 8.649 11.131 1.00 38.88 177 PRO A N 1
ATOM 1419 C CA . PRO A 1 177 ? 12.453 9.679 12.019 1.00 38.88 177 PRO A CA 1
ATOM 1420 C C . PRO A 1 177 ? 11.500 10.857 12.231 1.00 38.88 177 PRO A C 1
ATOM 1422 O O . PRO A 1 177 ? 10.936 11.440 11.307 1.00 38.88 177 PRO A O 1
ATOM 1425 N N . ILE A 1 178 ? 11.373 11.236 13.494 1.00 52.66 178 ILE A N 1
ATOM 1426 C CA . ILE A 1 178 ? 10.526 12.326 13.936 1.00 52.66 178 ILE A CA 1
ATOM 1427 C C . ILE A 1 178 ? 11.340 13.629 13.899 1.00 52.66 178 ILE A C 1
ATOM 1429 O O . ILE A 1 178 ? 12.431 13.682 14.457 1.00 52.66 178 ILE A O 1
ATOM 1433 N N . SER A 1 179 ? 10.857 14.701 13.271 1.00 46.72 179 SER A N 1
ATOM 1434 C CA . SER A 1 179 ? 11.584 15.977 13.275 1.00 46.72 179 SER A CA 1
ATOM 1435 C C . SER A 1 179 ? 11.317 16.702 14.594 1.00 46.72 179 SER A C 1
ATOM 1437 O O . SER A 1 179 ? 10.209 17.184 14.837 1.00 46.72 179 SER A O 1
ATOM 1439 N N . VAL A 1 180 ? 12.317 16.743 15.477 1.00 45.44 180 VAL A N 1
ATOM 1440 C CA . VAL A 1 180 ? 12.258 17.462 16.757 1.00 45.44 180 VAL A CA 1
ATOM 1441 C C . VAL A 1 180 ? 12.983 18.797 16.577 1.00 45.44 180 VAL A C 1
ATOM 1443 O O . VAL A 1 180 ? 14.206 18.838 16.449 1.00 45.44 180 VAL A O 1
ATOM 1446 N N . LYS A 1 181 ? 12.249 19.912 16.567 1.00 43.41 181 LYS A N 1
ATOM 1447 C CA . LYS A 1 181 ? 12.835 21.259 16.686 1.00 43.41 181 LYS A CA 1
ATOM 1448 C C . LYS A 1 181 ? 12.186 21.967 17.864 1.00 43.41 181 LYS A C 1
ATOM 1450 O O . LYS A 1 181 ? 10.972 21.978 17.967 1.00 43.41 181 LYS A O 1
ATOM 1455 N N . ASP A 1 182 ? 12.983 22.574 18.739 1.00 40.41 182 ASP A N 1
ATOM 1456 C CA . ASP A 1 182 ? 12.495 23.485 19.790 1.00 40.41 182 ASP A CA 1
ATOM 1457 C C . ASP A 1 182 ? 11.444 22.892 20.756 1.00 40.41 182 ASP A C 1
ATOM 1459 O O . ASP A 1 182 ? 10.539 23.591 21.204 1.00 40.41 182 ASP A O 1
ATOM 1463 N N . GLY A 1 183 ? 11.553 21.596 21.087 1.00 43.59 183 GLY A N 1
ATOM 1464 C CA . GLY A 1 183 ? 10.588 20.894 21.953 1.00 43.59 183 GLY A CA 1
ATOM 1465 C C . GLY A 1 183 ? 9.254 20.574 21.266 1.00 43.59 183 GLY A C 1
ATOM 1466 O O . GLY A 1 183 ? 8.270 20.239 21.932 1.00 43.59 183 GLY A O 1
ATOM 1467 N N . VAL A 1 184 ? 9.230 20.697 19.937 1.00 46.41 184 VAL A N 1
ATOM 1468 C CA . VAL A 1 184 ? 8.066 20.545 19.072 1.00 46.41 184 VAL A CA 1
ATOM 1469 C C . VAL A 1 184 ? 8.294 19.356 18.139 1.00 46.41 184 VAL A C 1
ATOM 1471 O O . VAL A 1 184 ? 9.262 19.326 17.375 1.00 46.41 184 VAL A O 1
ATOM 1474 N N . LEU A 1 185 ? 7.400 18.368 18.223 1.00 53.28 185 LEU A N 1
ATOM 1475 C CA . LEU A 1 185 ? 7.432 17.160 17.400 1.00 53.28 185 LEU A CA 1
ATOM 1476 C C . LEU A 1 185 ? 6.678 17.374 16.079 1.00 53.28 185 LEU A C 1
ATOM 1478 O O . LEU A 1 185 ? 5.489 17.706 16.099 1.00 53.28 185 LEU A O 1
ATOM 1482 N N . PHE A 1 186 ? 7.327 17.094 14.948 1.00 48.03 186 PHE A N 1
ATOM 1483 C CA . PHE A 1 186 ? 6.688 17.007 13.635 1.00 48.03 186 PHE A CA 1
ATOM 1484 C C . PHE A 1 186 ? 6.909 15.618 13.025 1.00 48.03 186 PHE A C 1
ATOM 1486 O O . PHE A 1 186 ? 8.042 15.180 12.835 1.00 48.03 186 PHE A O 1
ATOM 1493 N N . LEU A 1 187 ? 5.816 14.918 12.704 1.00 50.00 187 LEU A N 1
ATOM 1494 C CA . LEU A 1 187 ? 5.867 13.694 11.902 1.00 50.00 187 LEU A CA 1
ATOM 1495 C C . LEU A 1 187 ? 6.157 14.104 10.452 1.00 50.00 187 LEU A C 1
ATOM 1497 O O . LEU A 1 187 ? 5.333 14.787 9.844 1.00 50.00 187 LEU A O 1
ATOM 1501 N N . GLU A 1 188 ? 7.303 13.705 9.895 1.00 40.22 188 GLU A N 1
ATOM 1502 C CA . GLU A 1 188 ? 7.777 14.160 8.571 1.00 40.22 188 GLU A CA 1
ATOM 1503 C C . GLU A 1 188 ? 6.948 13.663 7.368 1.00 40.22 188 GLU A C 1
ATOM 1505 O O . GLU A 1 188 ? 7.280 13.944 6.225 1.00 40.22 188 GLU A O 1
ATOM 1510 N N . ASN A 1 189 ? 5.800 13.026 7.600 1.00 43.09 189 ASN A N 1
ATOM 1511 C CA . ASN A 1 189 ? 4.830 12.667 6.564 1.00 43.09 189 ASN A CA 1
ATOM 1512 C C . ASN A 1 189 ? 3.434 13.214 6.897 1.00 43.09 189 ASN A C 1
ATOM 1514 O O . ASN A 1 189 ? 2.445 12.480 6.930 1.00 43.09 189 ASN A O 1
ATOM 1518 N N . SER A 1 190 ? 3.340 14.521 7.145 1.00 41.22 190 SER A N 1
ATOM 1519 C CA . SER A 1 190 ? 2.098 15.263 7.412 1.00 41.22 190 SER A CA 1
ATOM 1520 C C . SER A 1 190 ? 1.172 15.403 6.186 1.00 41.22 190 SER A C 1
ATOM 1522 O O . SER A 1 190 ? 0.621 16.467 5.921 1.00 41.22 190 SER A O 1
ATOM 1524 N N . TYR A 1 191 ? 0.950 14.308 5.456 1.00 38.38 191 TYR A N 1
ATOM 1525 C CA . TYR A 1 191 ? -0.069 14.182 4.409 1.00 38.38 191 TYR A CA 1
ATOM 1526 C C . TYR A 1 191 ? -0.997 12.981 4.648 1.00 38.38 191 TYR A C 1
ATOM 1528 O O . TYR A 1 191 ? -1.439 12.330 3.704 1.00 38.38 191 TYR A O 1
ATOM 1536 N N . PHE A 1 192 ? -1.345 12.696 5.908 1.00 38.28 192 PHE A N 1
ATOM 1537 C CA . PHE A 1 192 ? -2.523 11.878 6.203 1.00 38.28 192 PHE A CA 1
ATOM 1538 C C . PHE A 1 192 ? -3.682 12.768 6.663 1.00 38.28 192 PHE A C 1
ATOM 1540 O O . PHE A 1 192 ? -3.611 13.400 7.708 1.00 38.28 192 PHE A O 1
ATOM 1547 N N . ASP A 1 193 ? -4.702 12.820 5.801 1.00 39.56 193 ASP A N 1
ATOM 1548 C CA . ASP A 1 193 ? -6.103 13.220 5.994 1.00 39.56 193 ASP A CA 1
ATOM 1549 C C . ASP A 1 193 ? -6.389 14.251 7.106 1.00 39.56 193 ASP A C 1
ATOM 1551 O O . ASP A 1 193 ? -6.350 13.946 8.297 1.00 39.56 193 ASP A O 1
ATOM 1555 N N . SER A 1 194 ? -6.786 15.460 6.695 1.00 42.34 194 SER A N 1
ATOM 1556 C CA . SER A 1 194 ? -7.015 16.687 7.484 1.00 42.34 194 SER A CA 1
ATOM 1557 C C . SER A 1 194 ? -8.051 16.605 8.626 1.00 42.34 194 SER A C 1
ATOM 1559 O O . SER A 1 194 ? -8.503 17.629 9.139 1.00 42.34 194 SER A O 1
ATOM 1561 N N . LYS A 1 195 ? -8.470 15.403 9.028 1.00 45.06 195 LYS A N 1
ATOM 1562 C CA . LYS A 1 195 ? -9.495 15.147 10.045 1.00 45.06 195 LYS A CA 1
ATOM 1563 C C . LYS A 1 195 ? -8.981 14.502 11.333 1.00 45.06 195 LYS A C 1
ATOM 1565 O O . LYS A 1 195 ? -9.721 14.563 12.311 1.00 45.06 195 LYS A O 1
ATOM 1570 N N . PHE A 1 196 ? -7.780 13.919 11.355 1.00 41.84 196 PHE A N 1
ATOM 1571 C CA . PHE A 1 196 ? -7.172 13.365 12.573 1.00 41.84 196 PHE A CA 1
ATOM 1572 C C . PHE A 1 196 ? -5.935 14.179 12.953 1.00 41.84 196 PHE A C 1
ATOM 1574 O O . PHE A 1 196 ? -5.002 14.300 12.162 1.00 41.84 196 PHE A O 1
ATOM 1581 N N . GLY A 1 197 ? -5.937 14.760 14.153 1.00 50.56 197 GLY A N 1
ATOM 1582 C CA . GLY A 1 197 ? -4.769 15.441 14.696 1.00 50.56 197 GLY A CA 1
ATOM 1583 C C . GLY A 1 197 ? -3.711 14.436 15.153 1.00 50.56 197 GLY A C 1
ATOM 1584 O O . GLY A 1 197 ? -4.014 13.296 15.505 1.00 50.56 197 GLY A O 1
ATOM 1585 N N . THR A 1 198 ? -2.453 14.869 15.212 1.00 50.12 198 THR A N 1
ATOM 1586 C CA . THR A 1 198 ? -1.331 14.059 15.721 1.00 50.12 198 THR A CA 1
ATOM 1587 C C . THR A 1 198 ? -1.559 13.564 17.159 1.00 50.12 198 THR A C 1
ATOM 1589 O O . THR A 1 198 ? -1.099 12.481 17.517 1.00 50.12 198 THR A O 1
ATOM 1592 N N . GLY A 1 199 ? -2.333 14.303 17.964 1.00 54.47 199 GLY A N 1
ATOM 1593 C CA . GLY A 1 199 ? -2.740 13.886 19.309 1.00 54.47 199 GLY A CA 1
ATOM 1594 C C . GLY A 1 199 ? -3.830 12.825 19.375 1.00 54.47 199 GLY A C 1
ATOM 1595 O O . GLY A 1 199 ? -3.827 12.010 20.295 1.00 54.47 199 GLY A O 1
ATOM 1596 N N . ASP A 1 200 ? -4.709 12.759 18.376 1.00 54.28 200 ASP A N 1
ATOM 1597 C CA . ASP A 1 200 ? -5.748 11.727 18.324 1.00 54.28 200 ASP A CA 1
ATOM 1598 C C . ASP A 1 200 ? -5.114 10.340 18.142 1.00 54.28 200 ASP A C 1
ATOM 1600 O O . ASP A 1 200 ? -5.545 9.365 18.754 1.00 54.28 200 ASP A O 1
ATOM 1604 N N . ILE A 1 201 ? -4.038 10.279 17.354 1.00 54.78 201 ILE A N 1
ATOM 1605 C CA . ILE A 1 201 ? -3.274 9.064 17.057 1.00 54.78 201 ILE A CA 1
ATOM 1606 C C . ILE A 1 201 ? -2.555 8.531 18.300 1.00 54.78 201 ILE A C 1
ATOM 1608 O O . ILE A 1 201 ? -2.678 7.350 18.614 1.00 54.78 201 ILE A O 1
ATOM 1612 N N . TYR A 1 202 ? -1.829 9.379 19.033 1.00 58.84 202 TYR A N 1
ATOM 1613 C CA . TYR A 1 202 ? -1.136 8.947 20.254 1.00 58.84 202 TYR A CA 1
ATOM 1614 C C . TYR A 1 202 ? -2.115 8.429 21.313 1.00 58.84 202 TYR A C 1
ATOM 1616 O O . TYR A 1 202 ? -1.855 7.431 21.983 1.00 58.84 202 TYR A O 1
ATOM 1624 N N . ASN A 1 203 ? -3.278 9.071 21.437 1.00 60.38 203 ASN A N 1
ATOM 1625 C CA . ASN A 1 203 ? -4.299 8.659 22.395 1.00 60.38 203 ASN A CA 1
ATOM 1626 C C . ASN A 1 203 ? -4.940 7.303 22.055 1.00 60.38 203 ASN A C 1
ATOM 1628 O O . ASN A 1 203 ? -5.486 6.664 22.955 1.00 60.38 203 ASN A O 1
ATOM 1632 N N . LEU A 1 204 ? -4.859 6.861 20.794 1.00 52.88 204 LEU A N 1
ATOM 1633 C CA . LEU A 1 204 ? -5.346 5.560 20.325 1.00 52.88 204 LEU A CA 1
ATOM 1634 C C . LEU A 1 204 ? -4.385 4.407 20.644 1.00 52.88 204 LEU A C 1
ATOM 1636 O O . LEU A 1 204 ? -4.822 3.260 20.681 1.00 52.88 204 LEU A O 1
ATOM 1640 N N . LEU A 1 205 ? -3.104 4.687 20.887 1.00 54.69 205 LEU A N 1
ATOM 1641 C CA . LEU A 1 205 ? -2.124 3.658 21.229 1.00 54.69 205 LEU A CA 1
ATOM 1642 C C . LEU A 1 205 ? -2.436 3.034 22.601 1.00 54.69 205 LEU A C 1
ATOM 1644 O O . LEU A 1 205 ? -2.809 3.734 23.549 1.00 54.69 205 LEU A O 1
ATOM 1648 N N . ASP A 1 206 ? -2.252 1.716 22.713 1.00 49.31 206 ASP A N 1
ATOM 1649 C CA . ASP A 1 206 ? -2.240 1.034 24.011 1.00 49.31 206 ASP A CA 1
ATOM 1650 C C . ASP A 1 206 ? -0.980 1.412 24.819 1.00 49.31 206 ASP A C 1
ATOM 1652 O O . ASP A 1 206 ? -0.060 2.059 24.311 1.00 49.31 206 ASP A O 1
ATOM 1656 N N . ASP A 1 207 ? -0.921 1.008 26.087 1.00 59.31 207 ASP A N 1
ATOM 1657 C CA . ASP A 1 207 ? 0.185 1.385 26.976 1.00 59.31 207 ASP A CA 1
ATOM 1658 C C . ASP A 1 207 ? 1.542 0.843 26.497 1.00 59.31 207 ASP A C 1
ATOM 1660 O O . ASP A 1 207 ? 2.571 1.503 26.654 1.00 59.31 207 ASP A O 1
ATOM 1664 N N . ILE A 1 208 ? 1.550 -0.324 25.842 1.00 53.72 208 ILE A N 1
ATOM 1665 C CA . ILE A 1 208 ? 2.759 -0.941 25.282 1.00 53.72 208 ILE A CA 1
ATOM 1666 C C . ILE A 1 208 ? 3.305 -0.085 24.135 1.00 53.72 208 ILE A C 1
ATOM 1668 O O . ILE A 1 208 ? 4.504 0.189 24.070 1.00 53.72 208 ILE A O 1
ATOM 1672 N N . HIS A 1 209 ? 2.440 0.357 23.227 1.00 54.28 209 HIS A N 1
ATOM 1673 C CA . HIS A 1 209 ? 2.822 1.140 22.060 1.00 54.28 209 HIS A CA 1
ATOM 1674 C C . HIS A 1 209 ? 3.089 2.602 22.418 1.00 54.28 209 HIS A C 1
ATOM 1676 O O . HIS A 1 209 ? 4.000 3.193 21.841 1.00 54.28 209 HIS A O 1
ATOM 1682 N N . LYS A 1 210 ? 2.392 3.168 23.413 1.00 65.25 210 LYS A N 1
ATOM 1683 C CA . LYS A 1 210 ? 2.753 4.465 24.007 1.00 65.25 210 LYS A CA 1
ATOM 1684 C C . LYS A 1 210 ? 4.146 4.416 24.609 1.00 65.25 210 LYS A C 1
ATOM 1686 O O . LYS A 1 210 ? 4.951 5.292 24.323 1.00 65.25 210 LYS A O 1
ATOM 1691 N N . LYS A 1 211 ? 4.464 3.366 25.371 1.00 65.94 211 LYS A N 1
ATOM 1692 C CA . LYS A 1 211 ? 5.802 3.175 25.936 1.00 65.94 211 LYS A CA 1
ATOM 1693 C C . LYS A 1 211 ? 6.866 3.083 24.842 1.00 65.94 211 LYS A C 1
ATOM 1695 O O . LYS A 1 211 ? 7.833 3.830 24.893 1.00 65.94 211 LYS A O 1
ATOM 1700 N N . LYS A 1 212 ? 6.651 2.261 23.809 1.00 59.69 212 LYS A N 1
ATOM 1701 C CA . LYS A 1 212 ? 7.567 2.174 22.654 1.00 59.69 212 LYS A CA 1
ATOM 1702 C C . LYS A 1 212 ? 7.732 3.511 21.924 1.00 59.69 212 LYS A C 1
ATOM 1704 O O . LYS A 1 212 ? 8.833 3.843 21.502 1.00 59.69 212 LYS A O 1
ATOM 1709 N N . PHE A 1 213 ? 6.654 4.283 21.784 1.00 64.19 213 PHE A N 1
ATOM 1710 C CA . PHE A 1 213 ? 6.682 5.620 21.190 1.00 64.19 213 PHE A CA 1
ATOM 1711 C C . PHE A 1 213 ? 7.507 6.598 22.042 1.00 64.19 213 PHE A C 1
ATOM 1713 O O . PHE A 1 213 ? 8.366 7.298 21.511 1.00 64.19 213 PHE A O 1
ATOM 1720 N N . LEU A 1 214 ? 7.305 6.609 23.363 1.00 70.50 214 LEU A N 1
ATOM 1721 C CA . LEU A 1 214 ? 8.090 7.425 24.295 1.00 70.50 214 LEU A CA 1
ATOM 1722 C C . LEU A 1 214 ? 9.565 7.005 24.320 1.00 70.50 214 LEU A C 1
ATOM 1724 O O . LEU A 1 214 ? 10.433 7.871 24.322 1.00 70.50 214 LEU A O 1
ATOM 1728 N N . GLU A 1 215 ? 9.865 5.706 24.278 1.00 66.31 215 GLU A N 1
ATOM 1729 C CA . GLU A 1 215 ? 11.231 5.169 24.187 1.00 66.31 215 GLU A CA 1
ATOM 1730 C C . GLU A 1 215 ? 11.921 5.584 22.882 1.00 66.31 215 GLU A C 1
ATOM 1732 O O . GLU A 1 215 ? 13.076 6.011 22.903 1.00 66.31 215 GLU A O 1
ATOM 1737 N N . ALA A 1 216 ? 11.215 5.506 21.750 1.00 60.28 216 ALA A N 1
ATOM 1738 C CA . ALA A 1 216 ? 11.736 5.924 20.452 1.00 60.28 216 ALA A CA 1
ATOM 1739 C C . ALA A 1 216 ? 12.068 7.424 20.435 1.00 60.28 216 ALA A C 1
ATOM 1741 O O . ALA A 1 216 ? 13.155 7.808 20.001 1.00 60.28 216 ALA A O 1
ATOM 1742 N N . ILE A 1 217 ? 11.176 8.264 20.973 1.00 63.59 217 ILE A N 1
ATOM 1743 C CA . ILE A 1 217 ? 11.420 9.706 21.103 1.00 63.59 217 ILE A CA 1
ATOM 1744 C C . ILE A 1 217 ? 12.558 9.976 22.081 1.00 63.59 217 ILE A C 1
ATOM 1746 O O . ILE A 1 217 ? 13.433 10.780 21.777 1.00 63.59 217 ILE A O 1
ATOM 1750 N N . SER A 1 218 ? 12.587 9.290 23.223 1.00 68.44 218 SER A N 1
ATOM 1751 C CA . SER A 1 218 ? 13.637 9.478 24.228 1.00 68.44 218 SER A CA 1
ATOM 1752 C C . SER A 1 218 ? 15.017 9.160 23.653 1.00 68.44 218 SER A C 1
ATOM 1754 O O . SER A 1 218 ? 15.966 9.923 23.820 1.00 68.44 218 SER A O 1
ATOM 1756 N N . LYS A 1 219 ? 15.114 8.074 22.875 1.00 66.81 219 LYS A N 1
ATOM 1757 C CA . LYS A 1 219 ? 16.335 7.687 22.160 1.00 66.81 219 LYS A CA 1
ATOM 1758 C C . LYS A 1 219 ? 16.756 8.721 21.113 1.00 66.81 219 LYS A C 1
ATOM 1760 O O . LYS A 1 219 ? 17.949 8.924 20.915 1.00 66.81 219 LYS A O 1
ATOM 1765 N N . GLN A 1 220 ? 15.799 9.355 20.439 1.00 59.09 220 GLN A N 1
ATOM 1766 C CA . GLN A 1 220 ? 16.081 10.345 19.402 1.00 59.09 220 GLN A CA 1
ATOM 1767 C C . GLN A 1 220 ? 16.453 11.723 19.975 1.00 59.09 220 GLN A C 1
ATOM 1769 O O . GLN A 1 220 ? 17.321 12.396 19.424 1.00 59.09 220 GLN A O 1
ATOM 1774 N N . CYS A 1 221 ? 15.816 12.134 21.072 1.00 58.31 221 CYS A N 1
ATOM 1775 C CA . CYS A 1 221 ? 16.096 13.392 21.765 1.00 58.31 221 CYS A CA 1
ATOM 1776 C C . CYS A 1 221 ? 17.317 13.307 22.694 1.00 58.31 221 CYS A C 1
ATOM 1778 O O . CYS A 1 221 ? 17.846 14.344 23.078 1.00 58.31 221 CYS A O 1
ATOM 1780 N N . GLY A 1 222 ? 17.758 12.099 23.063 1.00 62.03 222 GLY A N 1
ATOM 1781 C CA . GLY A 1 222 ? 18.834 11.899 24.037 1.00 62.03 222 GLY A CA 1
ATOM 1782 C C . GLY A 1 222 ? 18.425 12.193 25.486 1.00 62.03 222 GLY A C 1
ATOM 1783 O O . GLY A 1 222 ? 19.289 12.280 26.351 1.00 62.03 222 GLY A O 1
ATOM 1784 N N . GLU A 1 223 ? 17.126 12.331 25.761 1.00 67.25 223 GLU A N 1
ATOM 1785 C CA . GLU A 1 223 ? 16.565 12.646 27.078 1.00 67.25 223 GLU A CA 1
ATOM 1786 C C . GLU A 1 223 ? 15.349 11.762 27.370 1.00 67.25 223 GLU A C 1
ATOM 1788 O O . GLU A 1 223 ? 14.611 11.388 26.461 1.00 67.25 223 GLU A O 1
ATOM 1793 N N . GLU A 1 224 ? 15.110 11.445 28.645 1.00 72.94 224 GLU A N 1
ATOM 1794 C CA . GLU A 1 224 ? 13.943 10.663 29.059 1.00 72.94 224 GLU A CA 1
ATOM 1795 C C . GLU A 1 224 ? 12.655 11.499 28.938 1.00 72.94 224 GLU A C 1
ATOM 1797 O O . GLU A 1 224 ? 12.417 12.428 29.717 1.00 72.94 224 GLU A O 1
ATOM 1802 N N . ILE A 1 225 ? 11.797 11.144 27.978 1.00 71.25 225 ILE A N 1
ATOM 1803 C CA . ILE A 1 225 ? 10.470 11.739 27.816 1.00 71.25 225 ILE A CA 1
ATOM 1804 C C . ILE A 1 225 ? 9.448 10.897 28.571 1.00 71.25 225 ILE A C 1
ATOM 1806 O O . ILE A 1 225 ? 9.156 9.759 28.204 1.00 71.25 225 ILE A O 1
ATOM 1810 N N . LYS A 1 226 ? 8.863 11.491 29.613 1.00 70.06 226 LYS A N 1
ATOM 1811 C CA . LYS A 1 226 ? 7.880 10.820 30.479 1.00 70.06 226 LYS A CA 1
ATOM 1812 C C . LYS A 1 226 ? 6.450 11.056 30.028 1.00 70.06 226 LYS A C 1
ATOM 1814 O O . LYS A 1 226 ? 5.583 10.217 30.253 1.00 70.06 226 LYS A O 1
ATOM 1819 N N . GLU A 1 227 ? 6.197 12.201 29.402 1.00 66.94 227 GLU A N 1
ATOM 1820 C CA . GLU A 1 227 ? 4.851 12.601 29.025 1.00 66.94 227 GLU A CA 1
ATOM 1821 C C . GLU A 1 227 ? 4.851 13.452 27.753 1.00 66.94 227 GLU A C 1
ATOM 1823 O O . GLU A 1 227 ? 5.802 14.168 27.427 1.00 66.94 227 GLU A O 1
ATOM 1828 N N . VAL A 1 228 ? 3.729 13.382 27.044 1.00 63.84 228 VAL A N 1
ATOM 1829 C CA . VAL A 1 228 ? 3.453 14.129 25.828 1.00 63.84 228 VAL A CA 1
ATOM 1830 C C . VAL A 1 228 ? 2.179 14.944 26.034 1.00 63.84 228 VAL A C 1
ATOM 1832 O O . VAL A 1 228 ? 1.132 14.384 26.357 1.00 63.84 228 VAL A O 1
ATOM 1835 N N . LYS A 1 229 ? 2.250 16.265 25.824 1.00 60.47 229 LYS A N 1
ATOM 1836 C CA . LYS A 1 229 ? 1.090 17.164 25.926 1.00 60.47 229 LYS A CA 1
ATOM 1837 C C . LYS A 1 229 ? 0.625 17.617 24.547 1.00 60.47 229 LYS A C 1
ATOM 1839 O O . LYS A 1 229 ? 1.416 18.085 23.725 1.00 60.47 229 LYS A O 1
ATOM 1844 N N . PHE A 1 230 ? -0.685 17.527 24.325 1.00 55.75 230 PHE A N 1
ATOM 1845 C CA . PHE A 1 230 ? -1.345 18.008 23.113 1.00 55.75 230 PHE A CA 1
ATOM 1846 C C . PHE A 1 230 ? -1.979 19.369 23.364 1.00 55.75 230 PHE A C 1
ATOM 1848 O O . PHE A 1 230 ? -2.658 19.580 24.368 1.00 55.75 230 PHE A O 1
ATOM 1855 N N . SER A 1 231 ? -1.766 20.299 22.439 1.00 50.44 231 SER A N 1
ATOM 1856 C CA . SER A 1 231 ? -2.524 21.547 22.422 1.00 50.44 231 SER A CA 1
ATOM 1857 C C . SER A 1 231 ? -3.968 21.274 21.955 1.00 50.44 231 SER A C 1
ATOM 1859 O O . SER A 1 231 ? -4.182 20.408 21.107 1.00 50.44 231 SER A O 1
ATOM 1861 N N . PRO A 1 232 ? -4.970 22.010 22.474 1.00 44.12 232 PRO A N 1
ATOM 1862 C CA . PRO A 1 232 ? -6.391 21.757 22.219 1.00 44.12 232 PRO A CA 1
ATOM 1863 C C . PRO A 1 232 ? -6.862 22.055 20.784 1.00 44.12 232 PRO A C 1
ATOM 1865 O O . PRO A 1 232 ? -8.035 21.843 20.472 1.00 44.12 232 PRO A O 1
ATOM 1868 N N . THR A 1 233 ? -6.004 22.553 19.888 1.00 46.66 233 THR A N 1
ATOM 1869 C CA . THR A 1 233 ? -6.394 22.832 18.498 1.00 46.66 233 THR A CA 1
ATOM 1870 C C . THR A 1 233 ? -5.977 21.694 17.564 1.00 46.66 233 THR A C 1
ATOM 1872 O O . THR A 1 233 ? -4.855 21.199 17.633 1.00 46.66 233 THR A O 1
ATOM 1875 N N . ARG A 1 234 ? -6.885 21.294 16.655 1.00 41.25 234 ARG A N 1
ATOM 1876 C CA . ARG A 1 234 ? -6.791 20.094 15.782 1.00 41.25 234 ARG A CA 1
ATOM 1877 C C . ARG A 1 234 ? -5.503 19.954 14.953 1.00 41.25 234 ARG A C 1
ATOM 1879 O O . ARG A 1 234 ? -5.258 18.881 14.417 1.00 41.25 234 ARG A O 1
ATOM 1886 N N . PHE A 1 235 ? -4.705 21.013 14.842 1.00 44.91 235 PHE A N 1
ATOM 1887 C CA . PHE A 1 235 ? -3.484 21.072 14.033 1.00 44.91 235 PHE A CA 1
ATOM 1888 C C . PHE A 1 235 ? -2.256 21.558 14.807 1.00 44.91 235 PHE A C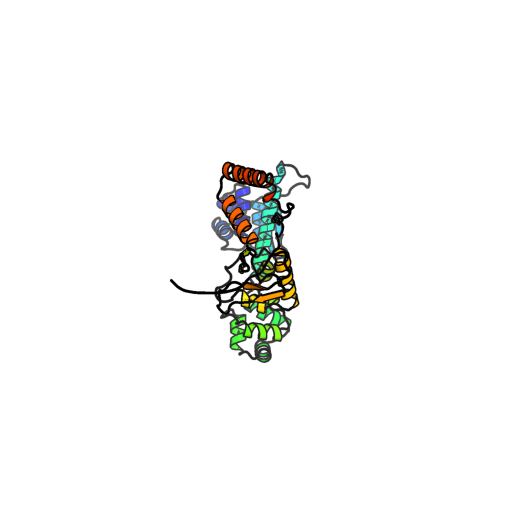 1
ATOM 1890 O O . PHE A 1 235 ? -1.262 21.950 14.201 1.00 44.91 235 PHE A O 1
ATOM 1897 N N . SER A 1 236 ? -2.305 21.569 16.138 1.00 48.22 236 SER A N 1
ATOM 1898 C CA . SER A 1 236 ? -1.142 21.997 16.902 1.00 48.22 236 SER A CA 1
ATOM 1899 C C . SER A 1 236 ? -0.090 20.906 17.026 1.00 48.22 236 SER A C 1
ATOM 1901 O O . SER A 1 236 ? -0.426 19.728 17.166 1.00 48.22 236 SER A O 1
ATOM 1903 N N . PRO A 1 237 ? 1.189 21.294 17.041 1.00 48.97 237 PRO A N 1
ATOM 1904 C CA . PRO A 1 237 ? 2.258 20.345 17.235 1.00 48.97 237 PRO A CA 1
ATOM 1905 C C . PRO A 1 237 ? 2.286 19.784 18.664 1.00 48.97 237 PRO A C 1
ATOM 1907 O O . PRO A 1 237 ? 1.754 20.367 19.613 1.00 48.97 237 PRO A O 1
ATOM 1910 N N . ILE A 1 238 ? 2.927 18.627 18.794 1.00 54.44 238 ILE A N 1
ATOM 1911 C CA . ILE A 1 238 ? 3.068 17.891 20.048 1.00 54.44 238 ILE A CA 1
ATOM 1912 C C . ILE A 1 238 ? 4.191 18.519 20.886 1.00 54.44 238 ILE A C 1
AT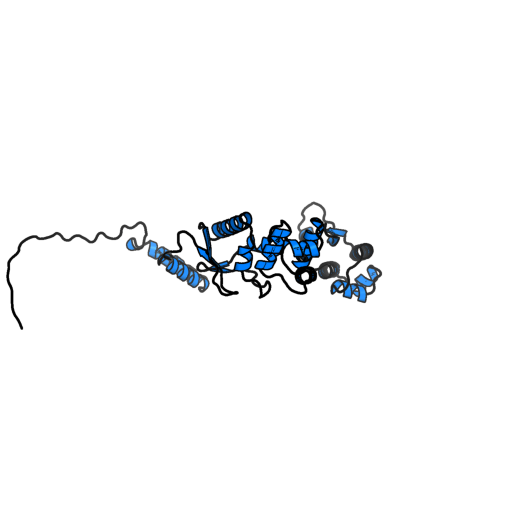OM 1914 O O . ILE A 1 238 ? 5.271 18.781 20.351 1.00 54.44 238 ILE A O 1
ATOM 1918 N N . ARG A 1 239 ? 3.960 18.711 22.194 1.00 55.97 239 ARG A N 1
ATOM 1919 C CA . ARG A 1 239 ? 4.962 19.229 23.140 1.00 55.97 239 ARG A CA 1
ATOM 1920 C C . ARG A 1 239 ? 5.486 18.113 24.050 1.00 55.97 239 ARG A C 1
ATOM 1922 O O . ARG A 1 239 ? 4.690 17.393 24.655 1.00 55.97 239 ARG A O 1
ATOM 1929 N N . LEU A 1 240 ? 6.808 17.980 24.145 1.00 52.03 240 LEU A N 1
ATOM 1930 C CA . LEU A 1 240 ? 7.475 16.977 24.988 1.00 52.03 240 LEU A CA 1
ATOM 1931 C C . LEU A 1 240 ? 7.691 17.509 26.413 1.00 52.03 240 LEU A C 1
ATOM 1933 O O . LEU A 1 240 ? 8.047 18.676 26.575 1.00 52.03 240 LEU A O 1
ATOM 1937 N N . MET A 1 241 ? 7.494 16.659 27.427 1.00 49.78 241 MET A N 1
ATOM 1938 C CA . MET A 1 241 ? 7.816 16.955 28.828 1.00 49.78 241 MET A CA 1
ATOM 1939 C C . MET A 1 241 ? 8.861 15.954 29.351 1.00 49.78 241 MET A C 1
ATOM 1941 O O . MET A 1 241 ? 8.639 14.740 29.349 1.00 49.78 241 MET A O 1
ATOM 1945 N N . GLY A 1 242 ? 9.991 16.486 29.813 1.00 51.22 242 GLY A N 1
ATOM 1946 C CA . GLY A 1 242 ? 11.118 15.764 30.407 1.00 51.22 242 GLY A CA 1
ATOM 1947 C C . GLY A 1 242 ? 11.784 16.619 31.497 1.00 51.22 242 GLY A C 1
ATOM 1948 O O . GLY A 1 242 ? 11.344 17.751 31.724 1.00 51.22 242 GLY A O 1
ATOM 1949 N N . PRO A 1 243 ? 12.819 16.111 32.191 1.00 44.41 243 PRO A N 1
ATOM 1950 C CA . PRO A 1 243 ? 13.432 16.789 33.341 1.00 44.41 243 PRO A CA 1
ATOM 1951 C C . PRO A 1 243 ? 13.998 18.196 33.055 1.00 44.41 243 PRO A C 1
ATOM 1953 O O . PRO A 1 243 ? 14.274 18.938 33.991 1.00 44.41 243 PRO A O 1
ATOM 1956 N N . SER A 1 244 ? 14.130 18.590 31.789 1.00 42.31 244 SER A N 1
ATOM 1957 C CA . SER A 1 244 ? 14.742 19.840 31.327 1.00 42.31 244 SER A CA 1
ATOM 1958 C C . SER A 1 244 ? 13.755 20.862 30.735 1.00 42.31 244 SER A C 1
ATOM 1960 O O . SER A 1 244 ? 14.186 21.884 30.202 1.00 42.31 244 SER A O 1
ATOM 1962 N N . THR A 1 245 ? 12.426 20.700 30.869 1.00 41.78 245 THR A N 1
ATOM 1963 C CA . THR A 1 245 ? 11.488 21.767 30.428 1.00 41.78 245 THR A CA 1
ATOM 1964 C C . THR A 1 245 ? 11.517 23.045 31.282 1.00 41.78 245 THR A C 1
ATOM 1966 O O . THR A 1 245 ? 10.723 23.956 31.049 1.00 41.78 245 THR A O 1
ATOM 1969 N N . GLU A 1 246 ? 12.465 23.172 32.210 1.00 42.41 246 GLU A N 1
ATOM 1970 C CA . GLU A 1 246 ? 12.804 24.433 32.862 1.00 42.41 246 GLU A CA 1
ATOM 1971 C C . GLU A 1 246 ? 14.243 24.847 32.514 1.00 42.41 246 GLU A C 1
ATOM 1973 O O . GLU A 1 246 ? 15.207 24.240 32.962 1.00 42.41 246 GLU A O 1
ATOM 1978 N N . LYS A 1 247 ? 14.347 25.951 31.753 1.00 38.94 247 LYS A N 1
ATOM 1979 C CA . LYS A 1 247 ? 15.555 26.693 31.331 1.00 38.94 247 LYS A CA 1
ATOM 1980 C C . LYS A 1 247 ? 16.351 26.082 30.169 1.00 38.94 247 LYS A C 1
ATOM 1982 O O . LYS A 1 247 ? 17.367 25.428 30.359 1.00 38.94 247 LYS A O 1
ATOM 1987 N N . VAL A 1 248 ? 15.984 26.476 28.944 1.00 39.09 248 VAL A N 1
ATOM 1988 C CA . VAL A 1 248 ? 16.944 26.531 27.827 1.00 39.09 248 VAL A CA 1
ATOM 1989 C C . VAL A 1 248 ? 18.106 27.422 28.275 1.00 39.09 248 VAL A C 1
ATOM 1991 O O . VAL A 1 248 ? 17.920 28.619 28.512 1.00 39.09 248 VAL A O 1
ATOM 1994 N N . SER A 1 249 ? 19.283 26.831 28.462 1.00 46.00 249 SER A N 1
ATOM 1995 C CA . SER A 1 249 ? 20.476 27.548 28.897 1.00 46.00 249 SER A CA 1
ATOM 1996 C C . SER A 1 249 ? 20.904 28.531 27.803 1.00 46.00 249 SER A C 1
ATOM 1998 O O . SER A 1 249 ? 20.820 28.230 26.611 1.00 46.00 249 SER A O 1
ATOM 2000 N N . LYS A 1 250 ? 21.402 29.722 28.172 1.00 43.56 250 LYS A N 1
ATOM 2001 C CA . LYS A 1 250 ? 21.974 30.686 27.206 1.00 43.56 250 LYS A CA 1
ATOM 2002 C C . LYS A 1 250 ? 23.050 30.032 26.319 1.00 43.56 250 LYS A C 1
ATOM 2004 O O . LYS A 1 250 ? 23.191 30.425 25.161 1.00 43.56 250 LYS A O 1
ATOM 2009 N N . GLN A 1 251 ? 23.739 29.007 26.829 1.00 48.12 251 GLN A N 1
ATOM 2010 C CA . GLN A 1 251 ? 24.721 28.196 26.102 1.00 48.12 251 GLN A CA 1
ATOM 2011 C C . GLN A 1 251 ? 24.114 27.517 24.857 1.00 48.12 251 GLN A C 1
ATOM 2013 O O . GLN A 1 251 ? 24.712 27.537 23.780 1.00 48.12 251 GLN A O 1
ATOM 2018 N N . ASP A 1 252 ? 22.892 26.988 24.970 1.00 49.81 252 ASP A N 1
ATOM 2019 C CA . ASP A 1 252 ? 22.210 26.252 23.896 1.00 49.81 252 ASP A CA 1
ATOM 2020 C C . ASP A 1 252 ? 21.762 27.191 22.772 1.00 49.81 252 ASP A C 1
ATOM 2022 O O . ASP A 1 252 ? 21.847 26.862 21.584 1.00 49.81 252 ASP A O 1
ATOM 2026 N N . MET A 1 253 ? 21.350 28.413 23.131 1.00 51.09 253 MET A N 1
ATOM 2027 C CA . MET A 1 253 ? 21.011 29.454 22.159 1.00 51.09 253 MET A CA 1
ATOM 2028 C C . MET A 1 253 ? 22.232 29.913 21.354 1.00 51.09 253 MET A C 1
ATOM 2030 O O . MET A 1 253 ? 22.121 30.119 20.141 1.00 51.09 253 MET A O 1
ATOM 2034 N N . VAL A 1 254 ? 23.390 30.061 22.006 1.00 59.09 254 VAL A N 1
ATOM 2035 C CA . VAL A 1 254 ? 24.641 30.475 21.352 1.00 59.09 254 VAL A CA 1
ATOM 2036 C C . VAL A 1 254 ? 25.106 29.402 20.367 1.00 59.09 254 VAL A C 1
ATOM 2038 O O . VAL A 1 254 ? 25.292 29.700 19.184 1.00 59.09 254 VAL A O 1
ATOM 2041 N N . SER A 1 255 ? 25.167 28.143 20.801 1.00 63.53 255 SER A N 1
ATOM 2042 C CA . SER A 1 255 ? 25.553 27.004 19.956 1.00 63.53 255 SER A CA 1
ATOM 2043 C C . SER A 1 255 ? 24.635 26.845 18.742 1.00 63.53 255 SER A C 1
ATOM 2045 O O . SER A 1 255 ? 25.093 26.671 17.608 1.00 63.53 255 SER A O 1
ATOM 2047 N N . LYS A 1 256 ? 23.319 26.997 18.936 1.00 65.44 256 LYS A N 1
ATOM 2048 C CA . LYS A 1 256 ? 22.344 26.929 17.840 1.00 65.44 256 LYS A CA 1
ATOM 2049 C C . LYS A 1 256 ? 22.529 28.059 16.823 1.00 65.44 256 LYS A C 1
ATOM 2051 O O . LYS A 1 256 ? 22.390 27.836 15.617 1.00 65.44 256 LYS A O 1
ATOM 2056 N N . LYS A 1 257 ? 22.859 29.270 17.280 1.00 69.62 257 LYS A N 1
ATOM 2057 C CA . LYS A 1 257 ? 23.073 30.429 16.401 1.00 69.62 257 LYS A CA 1
ATOM 2058 C C . LYS A 1 257 ? 24.369 30.306 15.596 1.00 69.62 257 LYS A C 1
ATOM 2060 O O . LYS A 1 257 ? 24.348 30.585 14.398 1.00 69.62 257 LYS A O 1
ATOM 2065 N N . ILE A 1 258 ? 25.443 29.802 16.206 1.00 75.12 258 ILE A N 1
ATOM 2066 C CA . ILE A 1 258 ? 26.715 29.510 15.522 1.00 75.12 258 ILE A CA 1
ATOM 2067 C C . ILE A 1 258 ? 26.508 28.457 14.422 1.00 75.12 258 ILE A C 1
ATOM 2069 O O . ILE A 1 258 ? 26.878 28.688 13.271 1.00 75.12 258 ILE A O 1
ATOM 2073 N N . ASN A 1 259 ? 25.814 27.357 14.727 1.00 69.81 259 ASN A N 1
ATOM 2074 C CA . ASN A 1 259 ? 25.532 26.293 13.756 1.00 69.81 259 ASN A CA 1
ATOM 2075 C C . ASN A 1 259 ? 24.667 26.757 12.575 1.00 69.81 259 ASN A C 1
ATOM 2077 O O . ASN A 1 259 ? 24.892 26.355 11.431 1.00 69.81 259 ASN A O 1
ATOM 2081 N N . ASN A 1 260 ? 23.691 27.633 12.819 1.00 72.88 260 ASN A N 1
ATOM 2082 C CA . ASN A 1 260 ? 22.900 28.225 11.740 1.00 72.88 260 ASN A CA 1
ATOM 2083 C C . ASN A 1 260 ? 23.733 29.150 10.845 1.00 72.88 260 ASN A C 1
ATOM 2085 O O . ASN A 1 260 ? 23.500 29.190 9.637 1.00 72.88 260 ASN A O 1
ATOM 2089 N N . ASN A 1 261 ? 24.696 29.879 11.411 1.00 75.62 261 ASN A N 1
ATOM 2090 C CA . ASN A 1 261 ? 25.578 30.750 10.639 1.00 75.62 261 ASN A CA 1
ATOM 2091 C C . ASN A 1 261 ? 26.578 29.939 9.801 1.00 75.62 261 ASN A C 1
ATOM 2093 O O . ASN A 1 261 ? 26.773 30.263 8.632 1.00 75.62 261 ASN A O 1
ATOM 2097 N N . LEU A 1 262 ? 27.121 28.839 10.335 1.00 78.75 262 LEU A N 1
ATOM 2098 C CA . LEU A 1 262 ? 28.010 27.921 9.605 1.00 78.75 262 LEU A CA 1
ATOM 2099 C C . LEU A 1 262 ? 27.395 27.419 8.291 1.00 78.75 262 LEU A C 1
ATOM 2101 O O . LEU A 1 262 ? 28.055 27.437 7.254 1.00 78.75 262 LEU A O 1
ATOM 2105 N N . LYS A 1 263 ? 26.105 27.057 8.309 1.00 80.00 263 LYS A N 1
ATOM 2106 C CA . LYS A 1 263 ? 25.363 26.595 7.119 1.00 80.00 263 LYS A CA 1
ATOM 2107 C C . LYS A 1 263 ? 25.208 27.660 6.028 1.00 80.00 263 LYS A C 1
ATOM 2109 O O . LYS A 1 263 ? 24.906 27.314 4.892 1.00 80.00 263 LYS A O 1
ATOM 2114 N N . LYS A 1 264 ? 25.371 28.942 6.371 1.00 84.31 264 LYS A N 1
ATOM 2115 C CA . LYS A 1 264 ? 25.262 30.076 5.439 1.00 84.31 264 LYS A CA 1
ATOM 2116 C C . LYS A 1 264 ? 26.616 30.540 4.898 1.00 84.31 264 LYS A C 1
ATOM 2118 O O . LYS A 1 264 ? 26.644 31.325 3.956 1.00 84.31 264 LYS A O 1
ATOM 2123 N N . LEU A 1 265 ? 27.722 30.099 5.496 1.00 81.19 265 LEU A N 1
ATOM 2124 C CA . LEU A 1 265 ? 29.072 30.469 5.078 1.00 81.19 265 LEU A CA 1
ATOM 2125 C C . LEU A 1 265 ? 29.584 29.527 3.984 1.00 81.19 265 LEU A C 1
ATOM 2127 O O . LEU A 1 265 ? 29.288 28.334 3.984 1.00 81.19 265 LEU A O 1
ATOM 2131 N N . ASN A 1 266 ? 30.394 30.066 3.073 1.00 79.56 266 ASN A N 1
ATOM 2132 C CA . ASN A 1 266 ? 31.162 29.267 2.120 1.00 79.56 266 ASN A CA 1
ATOM 2133 C C . ASN A 1 266 ? 32.384 28.617 2.804 1.00 79.56 266 ASN A C 1
ATOM 2135 O O . ASN A 1 266 ? 32.698 28.921 3.956 1.00 79.56 266 ASN A O 1
ATOM 2139 N N . LYS A 1 267 ? 33.101 27.746 2.083 1.00 79.94 267 LYS A N 1
ATOM 2140 C CA . LYS A 1 267 ? 34.229 26.965 2.625 1.00 79.94 267 LYS A CA 1
ATOM 2141 C C . LYS A 1 267 ? 35.298 27.836 3.304 1.00 79.94 267 LYS A C 1
ATOM 2143 O O . LYS A 1 267 ? 35.704 27.539 4.421 1.00 79.94 267 LYS A O 1
ATOM 2148 N N . GLN A 1 268 ? 35.678 28.954 2.680 1.00 82.50 268 GLN A N 1
ATOM 2149 C CA . GLN A 1 268 ? 36.660 29.890 3.241 1.00 82.50 268 GLN A CA 1
ATOM 2150 C C . GLN A 1 268 ? 36.143 30.586 4.514 1.00 82.50 268 GLN A C 1
ATOM 2152 O O . GLN A 1 268 ? 36.900 30.820 5.453 1.00 82.50 268 GLN A O 1
ATOM 2157 N N . GLY A 1 269 ? 34.852 30.926 4.566 1.00 82.25 269 GLY A N 1
ATOM 2158 C CA . GLY A 1 269 ? 34.223 31.518 5.748 1.00 82.25 269 GLY A CA 1
ATOM 2159 C C . GLY A 1 269 ? 34.114 30.539 6.919 1.00 82.25 269 GLY A C 1
ATOM 2160 O O . GLY A 1 269 ? 34.347 30.927 8.061 1.00 82.25 269 GLY A O 1
ATOM 2161 N N . GLN A 1 270 ? 33.808 29.271 6.638 1.00 84.19 270 GLN A N 1
ATOM 2162 C CA . GLN A 1 270 ? 33.785 28.211 7.650 1.00 84.19 270 GLN A CA 1
ATOM 2163 C C . GLN A 1 270 ? 35.180 27.973 8.238 1.00 84.19 270 GLN A C 1
ATOM 2165 O O . GLN A 1 270 ? 35.323 27.897 9.454 1.00 84.19 270 GLN A O 1
ATOM 2170 N N . GLU A 1 271 ? 36.210 27.941 7.391 1.00 82.25 271 GLU A N 1
ATOM 2171 C CA . GLU A 1 271 ? 37.605 27.778 7.811 1.00 82.25 271 GLU A CA 1
ATOM 2172 C C . GLU A 1 271 ? 38.094 28.953 8.672 1.00 82.25 271 GLU A C 1
ATOM 2174 O O . GLU A 1 271 ? 38.717 28.747 9.711 1.00 82.25 271 GLU A O 1
ATOM 2179 N N . LYS A 1 272 ? 37.725 30.195 8.322 1.00 85.38 272 LYS A N 1
ATOM 2180 C CA . LYS A 1 272 ? 38.009 31.366 9.168 1.00 85.38 272 LYS A CA 1
ATOM 2181 C C . LYS A 1 272 ? 37.332 31.284 10.536 1.00 85.38 272 LYS A C 1
ATOM 2183 O O . LYS A 1 272 ? 37.964 31.607 11.537 1.00 85.38 272 LYS A O 1
ATOM 2188 N N . LEU A 1 273 ? 36.065 30.867 10.588 1.00 87.44 273 LEU A N 1
ATOM 2189 C CA . LEU A 1 273 ? 35.332 30.735 11.849 1.00 87.44 273 LEU A CA 1
ATOM 2190 C C . LEU A 1 273 ? 35.928 29.632 12.735 1.00 87.44 273 LEU A C 1
ATOM 2192 O O . LEU A 1 273 ? 36.050 29.820 13.943 1.00 87.44 273 LEU A O 1
ATOM 2196 N N . TYR A 1 274 ? 36.337 28.516 12.128 1.00 85.94 274 TYR A N 1
ATOM 2197 C CA . TYR A 1 274 ? 37.055 27.447 12.815 1.00 85.94 274 TYR A CA 1
ATOM 2198 C C . TYR A 1 274 ? 38.375 27.955 13.408 1.00 85.94 274 TYR A C 1
ATOM 2200 O O . TYR A 1 274 ? 38.582 27.837 14.614 1.00 85.94 274 TYR A O 1
ATOM 2208 N N . ASN A 1 275 ? 39.214 28.616 12.608 1.00 87.38 275 ASN A N 1
ATOM 2209 C CA . ASN A 1 275 ? 40.494 29.150 13.081 1.00 87.38 275 ASN A CA 1
ATOM 2210 C C . ASN A 1 275 ? 40.311 30.165 14.216 1.00 87.38 275 ASN A C 1
ATOM 2212 O O . ASN A 1 275 ? 41.011 30.087 15.221 1.00 87.38 275 ASN A O 1
ATOM 2216 N N . TYR A 1 276 ? 39.312 31.045 14.111 1.00 90.62 276 TYR A N 1
ATOM 2217 C CA . TYR A 1 276 ? 38.985 31.983 15.183 1.00 90.62 276 TYR A CA 1
ATOM 2218 C C . TYR A 1 276 ? 38.566 31.268 16.473 1.00 90.62 276 TYR A C 1
ATOM 2220 O O . TYR A 1 276 ? 38.987 31.657 17.558 1.00 90.62 276 TYR A O 1
ATOM 2228 N N . SER A 1 277 ? 37.790 30.183 16.375 1.00 86.38 277 SER A N 1
ATOM 2229 C CA . SER A 1 277 ? 37.446 29.377 17.553 1.00 86.38 277 SER A CA 1
ATOM 2230 C C . SER A 1 277 ? 38.681 28.743 18.204 1.00 86.38 277 SER A C 1
ATOM 2232 O O . SER A 1 277 ? 38.788 28.729 19.428 1.00 86.38 277 SER A O 1
ATOM 2234 N N . CYS A 1 278 ? 39.656 28.299 17.404 1.00 81.25 278 CYS A N 1
ATOM 2235 C CA . CYS A 1 278 ? 40.934 27.804 17.908 1.00 81.25 278 CYS A CA 1
ATOM 2236 C C . CYS A 1 278 ? 41.774 28.914 18.553 1.00 81.25 278 CYS A C 1
ATOM 2238 O O . CYS A 1 278 ? 42.465 28.652 19.534 1.00 81.25 278 CYS A O 1
ATOM 2240 N N . ASP A 1 279 ? 41.722 30.140 18.029 1.00 88.62 279 ASP A N 1
ATOM 2241 C CA . ASP A 1 279 ? 42.431 31.289 18.599 1.00 88.62 279 ASP A CA 1
ATOM 2242 C C . ASP A 1 279 ? 41.834 31.729 19.938 1.00 88.62 279 ASP A C 1
ATOM 2244 O O . ASP A 1 279 ? 42.585 32.015 20.867 1.00 88.62 279 ASP A O 1
ATOM 2248 N N . LEU A 1 280 ? 40.506 31.697 20.091 1.00 86.12 280 LEU A N 1
ATOM 2249 C CA . LEU A 1 280 ? 39.855 31.948 21.383 1.00 86.12 280 LEU A CA 1
ATOM 2250 C C . LEU A 1 280 ? 40.315 30.949 22.447 1.00 86.12 280 LEU A C 1
ATOM 2252 O O . LEU A 1 280 ? 40.596 31.338 23.575 1.00 86.12 280 LEU A O 1
ATOM 2256 N N . LEU A 1 281 ? 40.492 29.681 22.068 1.00 82.06 281 LEU A N 1
ATOM 2257 C CA . LEU A 1 281 ? 41.046 28.659 22.954 1.00 82.06 281 LEU A CA 1
ATOM 2258 C C . LEU A 1 281 ? 42.527 28.876 23.283 1.00 82.06 281 LEU A C 1
ATOM 2260 O O . LEU A 1 281 ? 43.063 28.134 24.095 1.00 82.06 281 LEU A O 1
ATOM 2264 N N . LYS A 1 282 ? 43.235 29.846 22.699 1.00 87.50 282 LYS A N 1
ATOM 2265 C CA . LYS A 1 282 ? 44.599 30.206 23.130 1.00 87.50 282 LYS A CA 1
ATOM 2266 C C . LYS A 1 282 ? 44.600 31.216 24.278 1.00 87.50 282 LYS A C 1
ATOM 2268 O O . LYS A 1 282 ? 45.621 31.328 24.948 1.00 87.50 282 LYS A O 1
ATOM 2273 N N . ILE A 1 283 ? 43.483 31.901 24.519 1.00 86.38 283 ILE A N 1
ATOM 2274 C CA . ILE A 1 283 ? 43.321 32.894 25.584 1.00 86.38 283 ILE A CA 1
ATOM 2275 C C . ILE A 1 283 ? 42.788 32.165 26.829 1.00 86.38 283 ILE A C 1
ATOM 2277 O O . ILE A 1 283 ? 41.675 31.638 26.766 1.00 86.38 283 ILE A O 1
ATOM 2281 N N . PRO A 1 284 ? 43.551 32.088 27.940 1.00 80.56 284 PRO A N 1
ATOM 2282 C CA . PRO A 1 284 ? 43.155 31.328 29.129 1.00 80.56 284 PRO A CA 1
ATOM 2283 C C . PRO A 1 284 ? 41.774 31.722 29.666 1.00 80.56 284 PRO A C 1
ATOM 2285 O O . PRO A 1 284 ? 40.941 30.851 29.875 1.00 80.56 284 PRO A O 1
ATOM 2288 N N . GLU A 1 285 ? 41.479 33.022 29.746 1.00 82.44 285 GLU A N 1
ATOM 2289 C CA . GLU A 1 285 ? 40.199 33.577 30.228 1.00 82.44 285 GLU A CA 1
ATOM 2290 C C . GLU A 1 285 ? 38.947 32.992 29.542 1.00 82.44 285 GLU A C 1
ATOM 2292 O O . GLU A 1 285 ? 37.859 32.999 30.114 1.00 82.44 285 GLU A O 1
ATOM 2297 N N . TYR A 1 286 ? 39.073 32.483 28.311 1.00 76.75 286 TYR A N 1
ATOM 2298 C CA . TYR A 1 286 ? 37.954 31.926 27.542 1.00 76.75 286 TYR A CA 1
ATOM 2299 C C . TYR A 1 286 ? 37.870 30.399 27.584 1.00 76.75 286 TYR A C 1
ATOM 2301 O O . TYR A 1 286 ? 36.984 29.816 26.951 1.00 76.75 286 TYR A O 1
ATOM 2309 N N . ARG A 1 287 ? 38.771 29.729 28.309 1.00 78.88 287 ARG A N 1
ATOM 2310 C CA . ARG A 1 287 ? 38.742 28.276 28.467 1.00 78.88 287 ARG A CA 1
ATOM 2311 C C . ARG A 1 287 ? 37.946 27.873 29.701 1.00 78.88 287 ARG A C 1
ATOM 2313 O O . ARG A 1 287 ? 38.019 28.495 30.752 1.00 78.88 287 ARG A O 1
ATOM 2320 N N . THR A 1 288 ? 37.225 26.765 29.589 1.00 69.62 288 THR A N 1
ATOM 2321 C CA . THR A 1 288 ? 36.371 26.235 30.663 1.00 69.62 288 THR A CA 1
ATOM 2322 C C . THR A 1 288 ? 37.145 25.678 31.859 1.00 69.62 288 THR A C 1
ATOM 2324 O O . THR A 1 288 ? 36.549 25.433 32.901 1.00 69.62 288 THR A O 1
ATOM 2327 N N . ASP A 1 289 ? 38.441 25.420 31.692 1.00 72.31 289 ASP A N 1
ATOM 2328 C CA . ASP A 1 289 ? 39.360 24.915 32.715 1.00 72.31 289 ASP A CA 1
ATOM 2329 C C . ASP A 1 289 ? 40.121 26.033 33.445 1.00 72.31 289 ASP A C 1
ATOM 2331 O O . ASP A 1 289 ? 40.862 25.750 34.385 1.00 72.31 289 ASP A O 1
ATOM 2335 N N . THR A 1 290 ? 39.926 27.295 33.050 1.00 60.59 290 THR A N 1
ATOM 2336 C CA . THR A 1 290 ? 40.515 28.443 33.744 1.00 60.59 290 THR A CA 1
ATOM 2337 C C . THR A 1 290 ? 39.560 28.888 34.857 1.00 60.59 290 THR A C 1
ATOM 2339 O O . THR A 1 290 ? 38.392 29.170 34.571 1.00 60.59 290 THR A O 1
ATOM 2342 N N . PRO A 1 291 ? 39.991 28.899 36.135 1.00 51.09 291 PRO A N 1
ATOM 2343 C CA . PRO A 1 291 ? 39.163 29.394 37.229 1.00 51.09 291 PRO A CA 1
ATOM 2344 C C . PRO A 1 291 ? 38.794 30.858 36.955 1.00 51.09 291 PRO A C 1
ATOM 2346 O O . PRO A 1 291 ? 39.669 31.603 36.517 1.00 51.09 291 PRO A O 1
ATOM 2349 N N . PRO A 1 292 ? 37.544 31.292 37.194 1.00 50.75 292 PRO A N 1
ATOM 2350 C CA . PRO A 1 292 ? 37.220 32.710 37.117 1.00 50.75 292 PRO A CA 1
ATOM 2351 C C . PRO A 1 292 ? 38.118 33.458 38.106 1.00 50.75 292 PRO A C 1
ATOM 2353 O O . PRO A 1 292 ? 38.257 33.002 39.245 1.00 50.75 292 PRO A O 1
ATOM 2356 N N . ASP A 1 293 ? 38.743 34.545 37.649 1.00 51.19 293 ASP A N 1
ATOM 2357 C CA . ASP A 1 293 ? 39.634 35.376 38.455 1.00 51.19 293 ASP A CA 1
ATOM 2358 C C . ASP A 1 293 ? 39.031 35.597 39.845 1.00 51.19 293 ASP A C 1
ATOM 2360 O O . ASP A 1 293 ? 37.909 36.088 39.998 1.00 51.19 293 ASP A O 1
ATOM 2364 N N . GLN A 1 294 ? 39.776 35.177 40.868 1.00 41.34 294 GLN A N 1
ATOM 2365 C CA . GLN A 1 294 ? 39.538 35.645 42.220 1.00 41.34 294 GLN A CA 1
ATOM 2366 C C . GLN A 1 294 ? 39.780 37.149 42.168 1.00 41.34 294 GLN A C 1
ATOM 2368 O O . GLN A 1 294 ? 40.908 37.569 41.919 1.00 41.34 294 GLN A O 1
ATOM 2373 N N . GLU A 1 295 ? 38.723 37.943 42.350 1.00 39.09 295 GLU A N 1
ATOM 2374 C CA . GLU A 1 295 ? 38.865 39.358 42.678 1.00 39.09 295 GLU A CA 1
ATOM 2375 C C . GLU A 1 295 ? 39.956 39.473 43.747 1.00 39.09 295 GLU A C 1
ATOM 2377 O O . GLU A 1 295 ? 39.843 38.884 44.827 1.00 39.09 295 GLU A O 1
ATOM 2382 N N . GLU A 1 296 ? 41.042 40.172 43.414 1.00 37.84 296 GLU A N 1
ATOM 2383 C CA . GLU A 1 296 ? 42.063 40.561 44.372 1.00 37.84 296 GLU A CA 1
ATOM 2384 C C . GLU A 1 296 ? 41.363 41.263 45.538 1.00 37.84 296 GLU A C 1
ATOM 2386 O O . GLU A 1 296 ? 40.894 42.397 45.432 1.00 37.84 296 GLU A O 1
ATOM 2391 N N . THR A 1 297 ? 41.283 40.577 46.676 1.00 35.38 297 THR A N 1
ATOM 2392 C CA . THR A 1 297 ? 40.977 41.206 47.952 1.00 35.38 297 THR A CA 1
ATOM 2393 C C . THR A 1 297 ? 42.121 42.159 48.269 1.00 35.38 297 THR A C 1
ATOM 2395 O O . THR A 1 297 ? 43.174 41.740 48.755 1.00 35.38 297 THR A O 1
ATOM 2398 N N . VAL A 1 298 ? 41.929 43.443 47.980 1.00 35.97 298 VAL A N 1
ATOM 2399 C CA . VAL A 1 298 ? 42.735 44.503 48.584 1.00 35.97 298 VAL A CA 1
ATOM 2400 C C . VAL A 1 298 ? 42.431 44.496 50.095 1.00 35.97 298 VAL A C 1
ATOM 2402 O O . VAL A 1 298 ? 41.255 44.410 50.457 1.00 35.97 298 VAL A O 1
ATOM 2405 N N . PRO A 1 299 ? 43.437 44.517 50.992 1.00 38.34 299 PRO A N 1
ATOM 2406 C CA . PRO A 1 299 ? 43.216 44.305 52.419 1.00 38.34 299 PRO A CA 1
ATOM 2407 C C . PRO A 1 299 ? 42.485 45.472 53.088 1.00 38.34 299 PRO A C 1
ATOM 2409 O O . PRO A 1 299 ? 42.749 46.638 52.808 1.00 38.34 299 PRO A O 1
ATOM 2412 N N . ASP A 1 300 ? 41.618 45.101 54.024 1.00 35.22 300 ASP A N 1
ATOM 2413 C CA . ASP A 1 300 ? 40.882 45.944 54.961 1.00 35.22 300 ASP A CA 1
ATOM 2414 C C . ASP A 1 300 ? 41.865 46.731 55.863 1.00 35.22 300 ASP A C 1
ATOM 2416 O O . ASP A 1 300 ? 42.477 46.169 56.777 1.00 35.22 300 ASP A O 1
ATOM 2420 N N . GLU A 1 301 ? 42.051 48.031 55.614 1.00 38.41 301 GLU A N 1
ATOM 2421 C CA . GLU A 1 301 ? 42.612 48.947 56.615 1.00 38.41 301 GLU A CA 1
ATOM 2422 C C . GLU A 1 301 ? 41.488 49.364 57.571 1.00 38.41 301 GLU A C 1
ATOM 2424 O O . GLU A 1 301 ? 40.603 50.156 57.249 1.00 38.41 301 GLU A O 1
ATOM 2429 N N . ALA A 1 302 ? 41.525 48.785 58.768 1.00 37.53 302 ALA A N 1
ATOM 2430 C CA . ALA A 1 302 ? 40.640 49.117 59.870 1.00 37.53 302 ALA A CA 1
ATOM 2431 C C . ALA A 1 302 ? 40.947 50.495 60.492 1.00 37.53 302 ALA A C 1
ATOM 2433 O O . ALA A 1 302 ? 42.088 50.953 60.474 1.00 37.53 302 ALA A O 1
ATOM 2434 N N . LEU A 1 303 ? 39.927 51.006 61.208 1.00 31.70 303 LEU A N 1
ATOM 2435 C CA . LEU A 1 303 ? 39.859 52.141 62.160 1.00 31.70 303 LEU A CA 1
ATOM 2436 C C . LEU A 1 303 ? 39.238 53.410 61.540 1.00 31.70 303 LEU A C 1
ATOM 2438 O O . LEU A 1 303 ? 39.738 53.938 60.563 1.00 31.70 303 LEU A O 1
ATOM 2442 N N . SER A 1 304 ? 38.186 54.038 62.070 1.00 33.28 304 SER A N 1
ATOM 2443 C CA . SER A 1 304 ? 37.469 53.906 63.345 1.00 33.28 304 SER A CA 1
ATOM 2444 C C . SER A 1 304 ? 36.163 54.736 63.278 1.00 33.28 304 SER A C 1
ATOM 2446 O O . SER A 1 304 ? 36.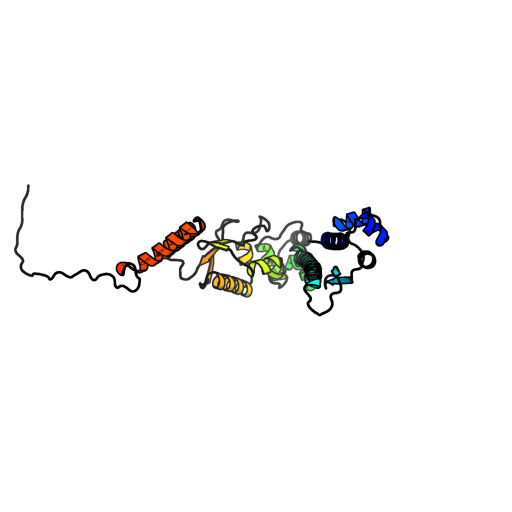043 55.606 62.413 1.00 33.28 304 SER A O 1
ATOM 2448 N N . PRO A 1 305 ? 35.190 54.531 64.187 1.00 46.38 305 PRO A N 1
ATOM 2449 C CA . PRO A 1 305 ? 33.897 55.210 64.170 1.00 46.38 305 PRO A CA 1
ATOM 2450 C C . PRO A 1 305 ? 33.937 56.544 64.935 1.00 46.38 305 PRO A C 1
ATOM 2452 O O . PRO A 1 305 ? 34.390 56.591 66.075 1.00 46.38 305 PRO A O 1
ATOM 2455 N N . ASN A 1 306 ? 33.398 57.615 64.350 1.00 36.31 306 ASN A N 1
ATOM 2456 C CA . ASN A 1 306 ? 32.872 58.780 65.078 1.00 36.31 306 ASN A CA 1
ATOM 2457 C C . ASN A 1 306 ? 31.898 59.528 64.157 1.00 36.31 306 ASN A C 1
ATOM 2459 O O . ASN A 1 306 ? 32.269 59.983 63.085 1.00 36.31 306 ASN A O 1
ATOM 2463 N N . GLN A 1 307 ? 30.597 59.400 64.411 1.00 35.81 307 GLN A N 1
ATOM 2464 C CA . GLN A 1 307 ? 29.770 60.361 65.151 1.00 35.81 307 GLN A CA 1
ATOM 2465 C C . GLN A 1 307 ? 29.449 61.664 64.397 1.00 35.81 307 GLN A C 1
ATOM 2467 O O . GLN A 1 307 ? 30.315 62.504 64.191 1.00 35.81 307 GLN A O 1
ATOM 2472 N N . LYS A 1 308 ? 28.127 61.830 64.215 1.00 36.09 308 LYS A N 1
ATOM 2473 C CA . LYS A 1 308 ? 27.322 63.063 64.124 1.00 36.09 308 LYS A CA 1
ATOM 2474 C C . LYS A 1 308 ? 27.320 63.829 62.791 1.00 36.09 308 LYS A C 1
ATOM 2476 O O . LYS A 1 308 ? 28.284 64.485 62.432 1.00 36.09 308 LYS A O 1
ATOM 2481 N N . GLU A 1 309 ? 26.176 63.709 62.098 1.00 35.94 309 GLU A N 1
ATOM 2482 C CA . GLU A 1 309 ? 25.169 64.774 61.858 1.00 35.94 309 GLU A CA 1
ATOM 2483 C C . GLU A 1 309 ? 25.608 66.257 61.958 1.00 35.94 309 GLU A C 1
ATOM 2485 O O . GLU A 1 309 ? 26.455 66.577 62.789 1.00 35.94 309 GLU A O 1
ATOM 2490 N N . PRO A 1 310 ? 24.853 67.219 61.377 1.00 53.31 310 PRO A N 1
ATOM 2491 C CA . PRO A 1 310 ? 23.902 67.166 60.257 1.00 53.31 310 PRO A CA 1
ATOM 2492 C C . PRO A 1 310 ? 24.028 68.415 59.332 1.00 53.31 310 PRO A C 1
ATOM 2494 O O . PRO A 1 310 ? 24.981 69.181 59.404 1.00 53.31 310 PRO A O 1
ATOM 2497 N N . ASP A 1 311 ? 22.980 68.621 58.531 1.00 39.62 311 ASP A N 1
ATOM 2498 C CA . ASP A 1 311 ? 22.494 69.882 57.953 1.00 39.62 311 ASP A CA 1
ATOM 2499 C C . ASP A 1 311 ? 23.003 70.354 56.578 1.00 39.62 311 ASP A C 1
ATOM 2501 O O . ASP A 1 311 ? 24.103 70.861 56.391 1.00 39.62 311 ASP A O 1
ATOM 2505 N N . LYS A 1 312 ? 22.056 70.257 55.632 1.00 46.41 312 LYS A N 1
ATOM 2506 C CA . LYS A 1 312 ? 21.503 71.365 54.836 1.00 46.41 312 LYS A CA 1
ATOM 2507 C C . LYS A 1 312 ? 22.497 72.436 54.372 1.00 46.41 312 LYS A C 1
ATOM 2509 O O . LYS A 1 312 ? 22.744 73.415 55.071 1.00 46.41 312 LYS A O 1
ATOM 2514 N N . ASN A 1 313 ? 22.864 72.376 53.099 1.00 41.66 313 ASN A N 1
ATOM 2515 C CA . ASN A 1 313 ? 22.125 73.033 52.009 1.00 41.66 313 ASN A CA 1
ATOM 2516 C C . ASN A 1 313 ? 22.713 72.623 50.660 1.00 41.66 313 ASN A C 1
ATOM 2518 O O . ASN A 1 313 ? 23.950 72.466 50.587 1.00 41.66 313 ASN A O 1
#

Sequence (313 aa):
MSFSDRLRQARKRQGLTQEELGKKSGLSTYTIQRYEYGKLNPKKDTVAKLATALNLGYDYTKSGEPYFYTFVDTVPSPEYEDAEDFNQEQYRNAIEKALEDVTSSTIGEKIKGIRKERGLTQKELAKQTGLSLDSIQGYEQNKYKPRFEQLKKITTALHCNAGELLDNRLTMMITSPISVKDGVLFLENSYFDSKFGTGDIYNLLDDIHKKKFLEAISKQCGEEIKEVKFSPTRFSPIRLMGPSTEKVSKQDMVSKKINNNLKKLNKQGQEKLYNYSCDLLKIPEYRTDTPPDQEETVPDEALSPNQKEPDKN